Protein AF-0000000082406312 (afdb_homodimer)

Solvent-accessible surface area (backbone atoms only — not comparable to full-atom values): 19843 Å² total; per-residue (Å²): 127,86,74,32,34,32,40,41,36,28,35,33,67,49,33,46,54,68,57,21,48,48,43,40,52,49,52,39,29,75,64,69,40,49,27,36,47,43,56,52,62,56,72,44,44,34,27,68,71,66,52,68,68,55,46,36,48,50,48,22,54,50,38,50,52,44,43,72,74,66,36,39,32,37,40,34,35,40,72,57,85,44,54,68,56,44,52,49,46,55,58,37,44,69,45,77,42,71,45,37,33,36,36,35,57,52,64,68,55,22,41,53,44,41,62,71,69,46,66,86,87,48,86,58,51,68,59,50,45,52,51,18,47,55,39,58,68,51,49,82,71,48,68,83,62,72,44,78,44,73,40,68,96,52,57,40,61,63,50,22,49,56,50,49,53,53,47,40,71,76,40,52,77,75,69,62,56,82,74,75,69,72,76,117,126,86,74,30,35,33,42,41,36,27,35,32,65,48,33,44,54,69,57,20,49,49,43,40,54,50,52,40,28,75,64,66,39,48,26,35,46,46,58,50,62,55,72,44,45,35,26,69,71,65,52,69,69,55,47,36,50,50,47,22,54,51,38,51,52,43,42,73,74,64,37,40,32,38,38,34,34,40,72,57,86,44,54,68,56,44,52,50,45,54,58,36,44,69,44,78,41,73,44,36,32,34,37,36,55,51,65,67,56,22,42,52,45,42,62,71,68,48,68,85,86,48,87,57,52,68,58,50,45,50,51,19,46,54,37,59,68,51,47,82,71,48,70,81,64,73,43,77,44,72,41,68,96,53,55,40,62,62,52,22,50,55,50,49,51,52,48,40,70,76,40,53,78,75,68,62,55,83,76,74,70,72,77,116

pLDDT: mean 92.95, std 12.98, range [25.73, 98.94]

Foldseek 3Di:
DPFAEEEEEAAFQLLCLVPLLVLLVVVLVVLPFAEEEEELVVVQPDVVTPDLVVSLLVLLVVLVVVVVVPGRYYYYYDHDQAQVSVVSNVVSNVGPHYAYEYEAEDLVSSLVSLCVPDDPPPPCNVVSSVRRVVSNVCVVVHPPHPYYYYCVPHGSNVRSVVVVVSVCVRPVVSSPRPPPPVPD/DPFAEEEEEAAFQLLCLVPLLVLLVVVLVVLPFAEEEEELVVVQPDVVTPDLVVSLLVLLVVLVVVVVVPGRYYYYYDHDQAQVSVVSNVVSNVGPHYAYEYEAEDLVSSLVSLCVPDDPPPPCNVVSSVRRVVSNVCVVVHPPHPYYYYCVPHGSNVRSVVVVVSVCVRPVVSSPRPPPPVPD

Organism: Rhodococcus erythropolis (NCBI:txid1833)

Structure (mmCIF, N/CA/C/O backbone):
data_AF-0000000082406312-model_v1
#
loop_
_entity.id
_entity.type
_entity.pdbx_description
1 polymer 'Adenylylsulfate kinase'
#
loop_
_atom_site.group_PDB
_atom_site.id
_atom_site.type_symbol
_atom_site.label_atom_id
_atom_site.label_alt_id
_atom_site.label_comp_id
_atom_site.label_asym_id
_atom_site.label_entity_id
_atom_site.label_seq_id
_atom_site.pdbx_PDB_ins_code
_atom_site.Cartn_x
_atom_site.Cartn_y
_atom_site.Cartn_z
_atom_site.occupancy
_atom_site.B_iso_or_equiv
_atom_site.auth_seq_id
_atom_site.auth_comp_id
_atom_site.auth_asym_id
_atom_site.auth_atom_id
_atom_site.pdbx_PDB_model_num
ATOM 1 N N . MET A 1 1 ? -15.164 22.188 -9.469 1 45.16 1 MET A N 1
ATOM 2 C CA . MET A 1 1 ? -14.805 20.953 -8.75 1 45.16 1 MET A CA 1
ATOM 3 C C . MET A 1 1 ? -14.391 21.266 -7.316 1 45.16 1 MET A C 1
ATOM 5 O O . MET A 1 1 ? -13.773 22.297 -7.051 1 45.16 1 MET A O 1
ATOM 9 N N . GLU A 1 2 ? -15.102 20.719 -6.336 1 59.88 2 GLU A N 1
ATOM 10 C CA . GLU A 1 2 ? -14.797 21.062 -4.953 1 59.88 2 GLU A CA 1
ATOM 11 C C . GLU A 1 2 ? -13.305 20.906 -4.656 1 59.88 2 GLU A C 1
ATOM 13 O O . GLU A 1 2 ? -12.625 20.094 -5.285 1 59.88 2 GLU A O 1
ATOM 18 N N . ASP A 1 3 ? -12.688 21.812 -3.953 1 83.69 3 ASP A N 1
ATOM 19 C CA . ASP A 1 3 ? -11.266 21.984 -3.688 1 83.69 3 ASP A CA 1
ATOM 20 C C . ASP A 1 3 ? -10.719 20.812 -2.879 1 83.69 3 ASP A C 1
ATOM 22 O O . ASP A 1 3 ? -11.336 20.375 -1.901 1 83.69 3 ASP A O 1
ATOM 26 N N . VAL A 1 4 ? -9.758 20.031 -3.475 1 91.5 4 VAL A N 1
ATOM 27 C CA . VAL A 1 4 ? -9.133 18.906 -2.801 1 91.5 4 VAL A CA 1
ATOM 28 C C . VAL A 1 4 ? -8.016 19.391 -1.89 1 91.5 4 VAL A C 1
ATOM 30 O O . VAL A 1 4 ? -7.297 20.344 -2.232 1 91.5 4 VAL A O 1
ATOM 33 N N . PHE A 1 5 ? -8.031 18.906 -0.688 1 97 5 PHE A N 1
ATOM 34 C CA . PHE A 1 5 ? -6.965 19.172 0.269 1 97 5 PHE A CA 1
ATOM 35 C C . PHE A 1 5 ? -6.086 17.938 0.445 1 97 5 PHE A C 1
ATOM 37 O O . PHE A 1 5 ? -6.59 16.812 0.514 1 97 5 PHE A O 1
ATOM 44 N N . VAL A 1 6 ? -4.73 18.141 0.513 1 97.94 6 VAL A N 1
ATOM 45 C CA . VAL A 1 6 ? -3.809 17.016 0.638 1 97.94 6 VAL A CA 1
ATOM 46 C C . VAL A 1 6 ? -2.986 17.172 1.916 1 97.94 6 VAL A C 1
ATOM 48 O O . VAL A 1 6 ? -2.459 18.25 2.203 1 97.94 6 VAL A O 1
ATOM 51 N N . LEU A 1 7 ? -2.955 16.172 2.715 1 98.44 7 LEU A N 1
ATOM 52 C CA . LEU A 1 7 ? -1.949 16.047 3.764 1 98.44 7 LEU A CA 1
ATOM 53 C C . LEU A 1 7 ? -0.825 15.109 3.322 1 98.44 7 LEU A C 1
ATOM 55 O O . LEU A 1 7 ? -1.052 13.914 3.102 1 98.44 7 LEU A O 1
ATOM 59 N N . LEU A 1 8 ? 0.31 15.633 3.09 1 98.75 8 LEU A N 1
ATOM 60 C CA . LEU A 1 8 ? 1.511 14.859 2.791 1 98.75 8 LEU A CA 1
ATOM 61 C C . LEU A 1 8 ? 2.34 14.633 4.051 1 98.75 8 LEU A C 1
ATOM 63 O O . LEU A 1 8 ? 2.873 15.586 4.625 1 98.75 8 LEU A O 1
ATOM 67 N N . LEU A 1 9 ? 2.404 13.414 4.512 1 98.94 9 LEU A N 1
ATOM 68 C CA . LEU A 1 9 ? 3.174 13.031 5.688 1 98.94 9 LEU A CA 1
ATOM 69 C C . LEU A 1 9 ? 4.516 12.422 5.285 1 98.94 9 LEU A C 1
ATOM 71 O O . LEU A 1 9 ? 4.559 11.383 4.625 1 98.94 9 LEU A O 1
ATOM 75 N N . THR A 1 10 ? 5.609 13.086 5.637 1 98.88 10 THR A N 1
ATOM 76 C CA . THR A 1 10 ? 6.945 12.609 5.297 1 98.88 10 THR A CA 1
ATOM 77 C C . THR A 1 10 ? 7.75 12.312 6.559 1 98.88 10 THR A C 1
ATOM 79 O O . THR A 1 10 ? 7.266 12.516 7.672 1 98.88 10 THR A O 1
ATOM 82 N N . GLY A 1 11 ? 8.922 11.742 6.438 1 98.81 11 GLY A N 1
ATOM 83 C CA . GLY A 1 11 ? 9.844 11.289 7.473 1 98.81 11 GLY A CA 1
ATOM 84 C C . GLY A 1 11 ? 10.711 10.125 7.031 1 98.81 11 GLY A C 1
ATOM 85 O O . GLY A 1 11 ? 10.43 9.484 6.02 1 98.81 11 GLY A O 1
ATOM 86 N N . PRO A 1 12 ? 11.789 9.922 7.789 1 98.62 12 PRO A N 1
ATOM 87 C CA . PRO A 1 12 ? 12.641 8.797 7.406 1 98.62 12 PRO A CA 1
ATOM 88 C C . PRO A 1 12 ? 11.953 7.441 7.598 1 98.62 12 PRO A C 1
ATOM 90 O O . PRO A 1 12 ? 10.977 7.34 8.344 1 98.62 12 PRO A O 1
ATOM 93 N N . PRO A 1 13 ? 12.453 6.395 6.766 1 98.06 13 PRO A N 1
ATOM 94 C CA . PRO A 1 13 ? 11.961 5.043 7.066 1 98.06 13 PRO A CA 1
ATOM 95 C C . PRO A 1 13 ? 12.023 4.711 8.555 1 98.06 13 PRO A C 1
ATOM 97 O O . PRO A 1 13 ? 13.016 5.016 9.219 1 98.06 13 PRO A O 1
ATOM 100 N N . GLY A 1 14 ? 10.938 4.141 9.07 1 97.88 14 GLY A N 1
ATOM 101 C CA . GLY A 1 14 ? 10.883 3.787 10.477 1 97.88 14 GLY A CA 1
ATOM 102 C C . GLY A 1 14 ? 10.25 4.863 11.344 1 97.88 14 GLY A C 1
ATOM 103 O O . GLY A 1 14 ? 10.016 4.652 12.531 1 97.88 14 GLY A O 1
ATOM 104 N N . ALA A 1 15 ? 9.914 5.992 10.789 1 98.56 15 ALA A N 1
ATOM 105 C CA . ALA A 1 15 ? 9.43 7.125 11.57 1 98.56 15 ALA A CA 1
ATOM 106 C C . ALA A 1 15 ? 7.961 6.934 11.961 1 98.56 15 ALA A C 1
ATOM 108 O O . ALA A 1 15 ? 7.438 7.664 12.805 1 98.56 15 ALA A O 1
ATOM 109 N N . GLY A 1 16 ? 7.254 5.996 11.336 1 97.5 16 GLY A N 1
ATOM 110 C CA . GLY A 1 16 ? 5.879 5.727 11.727 1 97.5 16 GLY A CA 1
ATOM 111 C C . GLY A 1 16 ? 4.863 6.363 10.797 1 97.5 16 GLY A C 1
ATOM 112 O O . GLY A 1 16 ? 3.701 6.543 11.172 1 97.5 16 GLY A O 1
ATOM 113 N N . LYS A 1 17 ? 5.18 6.723 9.578 1 98.5 17 LYS A N 1
ATOM 114 C CA . LYS A 1 17 ? 4.289 7.402 8.641 1 98.5 17 LYS A CA 1
ATOM 115 C C . LYS A 1 17 ? 3.008 6.605 8.414 1 98.5 17 LYS A C 1
ATOM 117 O O . LYS A 1 17 ? 1.905 7.129 8.602 1 98.5 17 LYS A O 1
ATOM 122 N N . SER A 1 18 ? 3.215 5.32 8 1 96.62 18 SER A N 1
ATOM 123 C CA . SER A 1 18 ? 2.076 4.473 7.672 1 96.62 18 SER A CA 1
ATOM 124 C C . SER A 1 18 ? 1.158 4.285 8.875 1 96.62 18 SER A C 1
ATOM 126 O O . SER A 1 18 ? -0.063 4.391 8.758 1 96.62 18 SER A O 1
ATOM 128 N N . SER A 1 19 ? 1.726 4.035 10.055 1 95.75 19 SER A N 1
ATOM 129 C CA . SER A 1 19 ? 0.938 3.799 11.258 1 95.75 19 SER A CA 1
ATOM 130 C C . SER A 1 19 ? 0.162 5.047 11.664 1 95.75 19 SER A C 1
ATOM 132 O O . SER A 1 19 ? -1.031 4.973 11.961 1 95.75 19 SER A O 1
ATOM 134 N N . VAL A 1 20 ? 0.828 6.191 11.68 1 97.94 20 VAL A N 1
ATOM 135 C CA . VAL A 1 20 ? 0.206 7.441 12.109 1 97.94 20 VAL A CA 1
ATOM 136 C C . VAL A 1 20 ? -0.889 7.84 11.125 1 97.94 20 VAL A C 1
ATOM 138 O O . VAL A 1 20 ? -1.998 8.195 11.523 1 97.94 20 VAL A O 1
ATOM 141 N N . LEU A 1 21 ? -0.59 7.785 9.867 1 98.06 21 LEU A N 1
ATOM 142 C CA . LEU A 1 21 ? -1.56 8.234 8.875 1 98.06 21 LEU A CA 1
ATOM 143 C C . LEU A 1 21 ? -2.754 7.289 8.812 1 98.06 21 LEU A C 1
ATOM 145 O O . LEU A 1 21 ? -3.889 7.727 8.602 1 98.06 21 LEU A O 1
ATOM 149 N N . THR A 1 22 ? -2.52 5.973 8.977 1 96.75 22 THR A N 1
ATOM 150 C CA . THR A 1 22 ? -3.615 5.012 9.039 1 96.75 22 THR A CA 1
ATOM 151 C C . THR A 1 22 ? -4.555 5.34 10.195 1 96.75 22 THR A C 1
ATOM 153 O O . THR A 1 22 ? -5.777 5.32 10.031 1 96.75 22 THR A O 1
ATOM 156 N N . ALA A 1 23 ? -3.994 5.691 11.344 1 96.06 23 ALA A N 1
ATOM 157 C CA . ALA A 1 23 ? -4.805 6.059 12.5 1 96.06 23 ALA A CA 1
ATOM 158 C C . ALA A 1 23 ? -5.672 7.277 12.203 1 96.06 23 ALA A C 1
ATOM 160 O O . ALA A 1 23 ? -6.867 7.285 12.508 1 96.06 23 ALA A O 1
ATOM 161 N N . LEU A 1 24 ? -5.078 8.273 11.602 1 97 24 LEU A N 1
ATOM 162 C CA . LEU A 1 24 ? -5.812 9.492 11.266 1 97 24 LEU A CA 1
ATOM 163 C C . LEU A 1 24 ? -6.867 9.211 10.203 1 97 24 LEU A C 1
ATOM 165 O O . LEU A 1 24 ? -8.016 9.641 10.328 1 97 24 LEU A O 1
ATOM 169 N N . HIS A 1 25 ? -6.441 8.492 9.148 1 97.12 25 HIS A N 1
ATOM 170 C CA . HIS A 1 25 ? -7.297 8.094 8.039 1 97.12 25 HIS A CA 1
ATOM 171 C C . HIS A 1 25 ? -8.562 7.406 8.539 1 97.12 25 HIS A C 1
ATOM 173 O O . HIS A 1 25 ? -9.672 7.801 8.18 1 97.12 25 HIS A O 1
ATOM 179 N N . ASP A 1 26 ? -8.414 6.422 9.391 1 94.88 26 ASP A N 1
ATOM 180 C CA . ASP A 1 26 ? -9.531 5.617 9.891 1 94.88 26 ASP A CA 1
ATOM 181 C C . ASP A 1 26 ? -10.422 6.434 10.82 1 94.88 26 ASP A C 1
ATOM 183 O O . ASP A 1 26 ? -11.648 6.371 10.727 1 94.88 26 ASP A O 1
ATOM 187 N N . ARG A 1 27 ? -9.781 7.195 11.633 1 93.06 27 ARG A N 1
ATOM 188 C CA . ARG A 1 27 ? -10.523 8 12.602 1 93.06 27 ARG A CA 1
ATOM 189 C C . ARG A 1 27 ? -11.438 8.992 11.891 1 93.06 27 ARG A C 1
ATOM 191 O O . ARG A 1 27 ? -12.617 9.117 12.242 1 93.06 27 ARG A O 1
ATOM 198 N N . LEU A 1 28 ? -10.945 9.695 10.945 1 95.56 28 LEU A N 1
ATOM 199 C CA . LEU A 1 28 ? -11.734 10.68 10.219 1 95.56 28 LEU A CA 1
ATOM 200 C C . LEU A 1 28 ? -12.805 9.992 9.367 1 95.56 28 LEU A C 1
ATOM 202 O O . LEU A 1 28 ? -13.938 10.469 9.281 1 95.56 28 LEU A O 1
ATOM 206 N N . GLY A 1 29 ? -12.406 8.906 8.758 1 95 29 GLY A N 1
ATOM 207 C CA . GLY A 1 29 ? -13.383 8.148 7.996 1 95 29 GLY A CA 1
ATOM 208 C C . GLY A 1 29 ? -14.562 7.684 8.836 1 95 29 GLY A C 1
ATOM 209 O O . GLY A 1 29 ? -15.719 7.82 8.422 1 95 29 GLY A O 1
ATOM 210 N N . GLU A 1 30 ? -14.258 7.156 9.969 1 91.75 30 GLU A N 1
ATOM 211 C CA . GLU A 1 30 ? -15.289 6.668 10.883 1 91.75 30 GLU A CA 1
ATOM 212 C C . GLU A 1 30 ? -16.156 7.812 11.398 1 91.75 30 GLU A C 1
ATOM 214 O O . GLU A 1 30 ? -17.328 7.605 11.734 1 91.75 30 GLU A O 1
ATOM 219 N N . ALA A 1 31 ? -15.617 9 11.438 1 92.69 31 ALA A N 1
ATOM 220 C CA . ALA A 1 31 ? -16.359 10.195 11.852 1 92.69 31 ALA A CA 1
ATOM 221 C C . ALA A 1 31 ? -17.156 10.781 10.695 1 92.69 31 ALA A C 1
ATOM 223 O O . ALA A 1 31 ? -17.812 11.812 10.844 1 92.69 31 ALA A O 1
ATOM 224 N N . GLY A 1 32 ? -17.031 10.211 9.492 1 92.94 32 GLY A N 1
ATOM 225 C CA . GLY A 1 32 ? -17.859 10.625 8.367 1 92.94 32 GLY A CA 1
ATOM 226 C C . GLY A 1 32 ? -17.141 11.555 7.41 1 92.94 32 GLY A C 1
ATOM 227 O O . GLY A 1 32 ? -17.75 12.094 6.484 1 92.94 32 GLY A O 1
ATOM 228 N N . VAL A 1 33 ? -15.852 11.758 7.609 1 94.69 33 VAL A N 1
ATOM 229 C CA . VAL A 1 33 ? -15.07 12.594 6.707 1 94.69 33 VAL A CA 1
ATOM 230 C C . VAL A 1 33 ? -14.57 11.766 5.531 1 94.69 33 VAL A C 1
ATOM 232 O O . VAL A 1 33 ? -13.758 10.852 5.711 1 94.69 33 VAL A O 1
ATOM 235 N N . SER A 1 34 ? -15.016 12.109 4.352 1 95.69 34 SER A N 1
ATOM 236 C CA . SER A 1 34 ? -14.602 11.391 3.15 1 95.69 34 SER A CA 1
ATOM 237 C C . SER A 1 34 ? -13.125 11.625 2.855 1 95.69 34 SER A C 1
ATOM 239 O O . SER A 1 34 ? -12.664 12.766 2.801 1 95.69 34 SER A O 1
ATOM 241 N N . ASN A 1 35 ? -12.383 10.508 2.711 1 97.62 35 ASN A N 1
ATOM 242 C CA . ASN A 1 35 ? -10.953 10.625 2.445 1 97.62 35 ASN A CA 1
ATOM 243 C C . ASN A 1 35 ? -10.398 9.375 1.771 1 97.62 35 ASN A C 1
ATOM 245 O O . ASN A 1 35 ? -11.047 8.328 1.771 1 97.62 35 ASN A O 1
ATOM 249 N N . ALA A 1 36 ? -9.25 9.523 1.146 1 98.38 36 ALA A N 1
ATOM 250 C CA . ALA A 1 36 ? -8.492 8.438 0.529 1 98.38 36 ALA A CA 1
ATOM 251 C C . ALA A 1 36 ? -7.016 8.516 0.901 1 98.38 36 ALA A C 1
ATOM 253 O O . ALA A 1 36 ? -6.492 9.602 1.159 1 98.38 36 ALA A O 1
ATOM 254 N N . MET A 1 37 ? -6.406 7.367 0.938 1 98.44 37 MET A N 1
ATOM 255 C CA . MET A 1 37 ? -5.012 7.312 1.363 1 98.44 37 MET A CA 1
ATOM 256 C C . MET A 1 37 ? -4.137 6.695 0.277 1 98.44 37 MET A C 1
ATOM 258 O O . MET A 1 37 ? -4.516 5.695 -0.339 1 98.44 37 MET A O 1
ATOM 262 N N . ILE A 1 38 ? -3 7.301 -0.009 1 98.44 38 ILE A N 1
ATOM 263 C CA . ILE A 1 38 ? -1.993 6.812 -0.947 1 98.44 38 ILE A CA 1
ATOM 264 C C . ILE A 1 38 ? -0.649 6.672 -0.236 1 98.44 38 ILE A C 1
ATOM 266 O O . ILE A 1 38 ? -0.145 7.637 0.346 1 98.44 38 ILE A O 1
ATOM 270 N N . GLU A 1 39 ? -0.141 5.504 -0.204 1 97.5 39 GLU A N 1
ATOM 271 C CA . GLU A 1 39 ? 1.231 5.297 0.247 1 97.5 39 GLU A CA 1
ATOM 272 C C . GLU A 1 39 ? 2.209 5.336 -0.924 1 97.5 39 GLU A C 1
ATOM 274 O O . GLU A 1 39 ? 2.395 4.336 -1.619 1 97.5 39 GLU A O 1
ATOM 279 N N . VAL A 1 40 ? 2.885 6.406 -1.101 1 97.81 40 VAL A N 1
ATOM 280 C CA . VAL A 1 40 ? 3.674 6.668 -2.299 1 97.81 40 VAL A CA 1
ATOM 281 C C . VAL A 1 40 ? 4.84 5.684 -2.375 1 97.81 40 VAL A C 1
ATOM 283 O O . VAL A 1 40 ? 5.184 5.199 -3.457 1 97.81 40 VAL A O 1
ATOM 286 N N . ASP A 1 4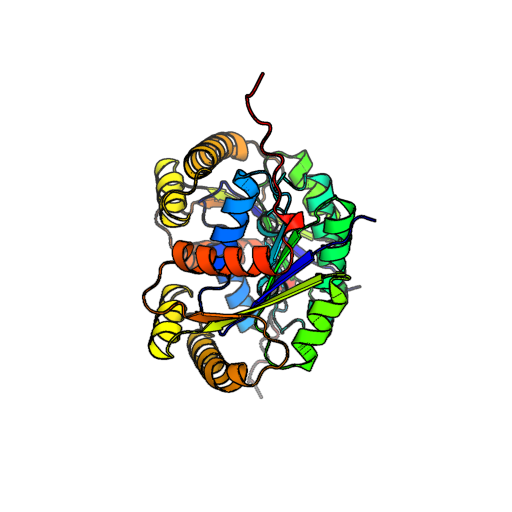1 ? 5.422 5.328 -1.231 1 95.06 41 ASP A N 1
ATOM 287 C CA . ASP A 1 41 ? 6.535 4.383 -1.22 1 95.06 41 ASP A CA 1
ATOM 288 C C . ASP A 1 41 ? 6.098 3.014 -1.734 1 95.06 41 ASP A C 1
ATOM 290 O O . ASP A 1 41 ? 6.906 2.271 -2.299 1 95.06 41 ASP A O 1
ATOM 294 N N . GLU A 1 42 ? 4.824 2.682 -1.582 1 95.19 42 GLU A N 1
ATOM 295 C CA . GLU A 1 42 ? 4.312 1.405 -2.07 1 95.19 42 GLU A CA 1
ATOM 296 C C . GLU A 1 42 ? 4.234 1.389 -3.594 1 95.19 42 GLU A C 1
ATOM 298 O O . GLU A 1 42 ? 4.359 0.332 -4.215 1 95.19 42 GLU A O 1
ATOM 303 N N . LEU A 1 43 ? 4.074 2.543 -4.195 1 97 43 LEU A N 1
ATOM 304 C CA . LEU A 1 43 ? 4.016 2.646 -5.648 1 97 43 LEU A CA 1
ATOM 305 C C . LEU A 1 43 ? 5.387 2.402 -6.27 1 97 43 LEU A C 1
ATOM 307 O O . LEU A 1 43 ? 5.492 2.18 -7.477 1 97 43 LEU A O 1
ATOM 311 N N . GLU A 1 44 ? 6.422 2.432 -5.43 1 95.94 44 GLU A N 1
ATOM 312 C CA . GLU A 1 44 ? 7.793 2.311 -5.91 1 95.94 44 GLU A CA 1
ATOM 313 C C . GLU A 1 44 ? 8.367 0.931 -5.598 1 95.94 44 GLU A C 1
ATOM 315 O O . GLU A 1 44 ? 9.586 0.738 -5.625 1 95.94 44 GLU A O 1
ATOM 320 N N . ARG A 1 45 ? 7.543 0.005 -5.281 1 96 45 ARG A N 1
ATOM 321 C CA . ARG A 1 45 ? 7.992 -1.36 -5.027 1 96 45 ARG A CA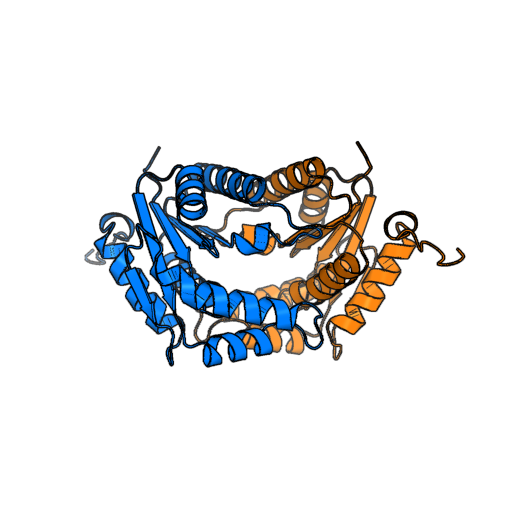 1
ATOM 322 C C . ARG A 1 45 ? 8.32 -2.082 -6.328 1 96 45 ARG A C 1
ATOM 324 O O . ARG A 1 45 ? 7.559 -2.939 -6.781 1 96 45 ARG A O 1
ATOM 331 N N . CYS A 1 46 ? 9.484 -1.761 -6.812 1 97.81 46 CY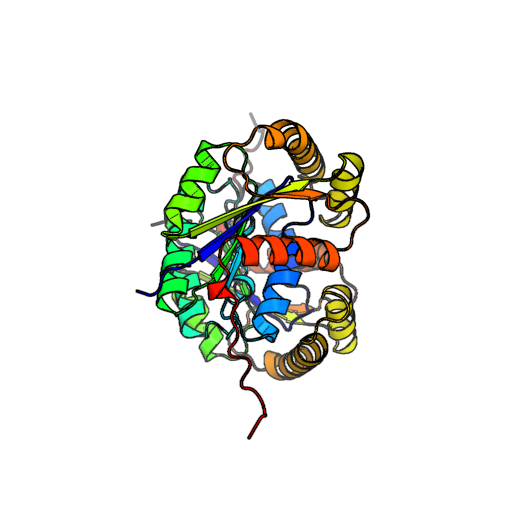S A N 1
ATOM 332 C CA . CYS A 1 46 ? 9.93 -2.232 -8.117 1 97.81 46 CYS A CA 1
ATOM 333 C C . CYS A 1 46 ? 11.406 -2.631 -8.078 1 97.81 46 CYS A C 1
ATOM 335 O O . CYS A 1 46 ? 12.188 -2.051 -7.324 1 97.81 46 CYS A O 1
ATOM 337 N N . TYR A 1 47 ? 11.68 -3.678 -8.867 1 96.06 47 TYR A N 1
ATOM 338 C CA . TYR A 1 47 ? 13.055 -4.012 -9.227 1 96.06 47 TYR A CA 1
ATOM 339 C C . TYR A 1 47 ? 13.258 -3.957 -10.734 1 96.06 47 TYR A C 1
ATOM 341 O O . TYR A 1 47 ? 12.562 -4.652 -11.484 1 96.06 47 TYR A O 1
ATOM 349 N N . PRO A 1 48 ? 14.188 -3.146 -11.203 1 96.12 48 PRO A N 1
ATOM 350 C CA . PRO A 1 48 ? 14.891 -2.076 -10.5 1 96.12 48 PRO A CA 1
ATOM 351 C C . PRO A 1 48 ? 13.969 -0.947 -10.055 1 96.12 48 PRO A C 1
ATOM 353 O O . PRO A 1 48 ? 12.766 -0.983 -10.336 1 96.12 48 PRO A O 1
ATOM 356 N N . PRO A 1 49 ? 14.438 0.078 -9.398 1 95.19 49 PRO A N 1
ATOM 357 C CA . PRO A 1 49 ? 13.578 1.155 -8.898 1 95.19 49 PRO A CA 1
ATOM 358 C C . PRO A 1 49 ? 12.82 1.869 -10.016 1 95.19 49 PRO A C 1
ATOM 360 O O . PRO A 1 49 ? 13.359 2.07 -11.109 1 95.19 49 PRO A O 1
ATOM 363 N N . LEU A 1 50 ? 11.641 2.25 -9.781 1 95.5 50 LEU A N 1
ATOM 364 C CA . LEU A 1 50 ? 10.727 2.883 -10.727 1 95.5 50 LEU A CA 1
ATOM 365 C C . LEU A 1 50 ? 11.258 4.242 -11.164 1 95.5 50 LEU A C 1
ATOM 367 O O . LEU A 1 50 ? 11.086 4.637 -12.328 1 95.5 50 LEU A O 1
ATOM 371 N N . GLY A 1 51 ? 11.977 4.977 -10.258 1 91.38 51 GLY A N 1
ATOM 372 C CA . GLY A 1 51 ? 12.375 6.352 -10.484 1 91.38 51 GLY A CA 1
ATOM 373 C C . GLY A 1 51 ? 11.359 7.363 -10 1 91.38 51 GLY A C 1
ATOM 374 O O . GLY A 1 51 ? 10.156 7.094 -10.016 1 91.38 51 GLY A O 1
ATOM 375 N N . THR A 1 52 ? 11.781 8.523 -9.734 1 92.31 52 THR A N 1
ATOM 376 C CA . THR A 1 52 ? 10.961 9.547 -9.078 1 92.31 52 THR A CA 1
ATOM 377 C C . THR A 1 52 ? 9.922 10.102 -10.039 1 92.31 52 THR A C 1
ATOM 379 O O . THR A 1 52 ? 8.781 10.352 -9.648 1 92.31 52 THR A O 1
ATOM 382 N N . GLU A 1 53 ? 10.281 10.25 -11.297 1 95.19 53 GLU A N 1
ATOM 383 C CA . GLU A 1 53 ? 9.367 10.836 -12.266 1 95.19 53 GLU A CA 1
ATOM 384 C C . GLU A 1 53 ? 8.109 9.992 -12.43 1 95.19 53 GLU A C 1
ATOM 386 O O . GLU A 1 53 ? 6.992 10.516 -12.391 1 95.19 53 GLU A O 1
ATOM 391 N N . ARG A 1 54 ? 8.328 8.727 -12.57 1 96.81 54 ARG A N 1
ATOM 392 C CA . ARG A 1 54 ? 7.188 7.844 -12.766 1 96.81 54 ARG A CA 1
ATOM 393 C C . ARG A 1 54 ? 6.363 7.719 -11.484 1 96.81 54 ARG A C 1
ATOM 395 O O . ARG A 1 54 ? 5.137 7.637 -11.539 1 96.81 54 ARG A O 1
ATOM 402 N N . ALA A 1 55 ? 7.023 7.68 -10.367 1 96.75 55 ALA A N 1
ATOM 403 C CA . ALA A 1 55 ? 6.309 7.66 -9.094 1 96.75 55 ALA A CA 1
ATOM 404 C C . ALA A 1 55 ? 5.402 8.875 -8.953 1 96.75 55 ALA A C 1
ATOM 406 O O . ALA A 1 55 ? 4.242 8.75 -8.555 1 96.75 55 ALA A O 1
ATOM 407 N N . ILE A 1 56 ? 5.906 10.023 -9.32 1 97.94 56 ILE A N 1
ATOM 408 C CA . ILE A 1 56 ? 5.156 11.266 -9.258 1 97.94 56 ILE A CA 1
ATOM 409 C C . ILE A 1 56 ? 3.971 11.203 -10.227 1 97.94 56 ILE A C 1
ATOM 411 O O . ILE A 1 56 ? 2.865 11.633 -9.883 1 97.94 56 ILE A O 1
ATOM 415 N N . ALA A 1 57 ? 4.191 10.641 -11.367 1 97.94 57 ALA A N 1
ATOM 416 C CA . ALA A 1 57 ? 3.109 10.469 -12.336 1 97.94 57 ALA A CA 1
ATOM 417 C C . ALA A 1 57 ? 2.016 9.562 -11.781 1 97.94 57 ALA A C 1
ATOM 419 O O . ALA A 1 57 ? 0.826 9.82 -11.977 1 97.94 57 ALA A O 1
ATOM 420 N N . HIS A 1 58 ? 2.42 8.508 -11.141 1 98.31 58 HIS A N 1
ATOM 421 C CA . HIS A 1 58 ? 1.45 7.609 -10.531 1 98.31 58 HIS A CA 1
ATOM 422 C C . HIS A 1 58 ? 0.61 8.328 -9.477 1 98.31 58 HIS A C 1
ATOM 424 O O . HIS A 1 58 ? -0.606 8.133 -9.414 1 98.31 58 HIS A O 1
ATOM 430 N N . VAL A 1 59 ? 1.257 9.141 -8.672 1 98.38 59 VAL A N 1
ATOM 431 C CA . VAL A 1 59 ? 0.552 9.93 -7.66 1 98.38 59 VAL A CA 1
ATOM 432 C C . VAL A 1 59 ? -0.468 10.844 -8.336 1 98.38 59 VAL A C 1
ATOM 434 O O . VAL A 1 59 ? -1.626 10.906 -7.918 1 98.38 59 VAL A O 1
ATOM 437 N N . GLY A 1 60 ? -0.056 11.508 -9.383 1 98.31 60 GLY A N 1
ATOM 438 C CA . GLY A 1 60 ? -0.966 12.375 -10.109 1 98.31 60 GLY A CA 1
ATOM 439 C C . GLY A 1 60 ? -2.176 11.648 -10.656 1 98.31 60 GLY A C 1
ATOM 440 O O . GLY A 1 60 ? -3.307 12.117 -10.523 1 98.31 60 GLY A O 1
ATOM 441 N N . MET A 1 61 ? -1.95 10.492 -11.227 1 97.94 61 MET A N 1
ATOM 442 C CA . MET A 1 61 ? -3.018 9.68 -11.797 1 97.94 61 MET A CA 1
ATOM 443 C C . MET A 1 61 ? -4.02 9.258 -10.727 1 97.94 61 MET A C 1
ATOM 445 O O . MET A 1 61 ? -5.23 9.398 -10.914 1 97.94 61 MET A O 1
ATOM 449 N N . LEU A 1 62 ? -3.535 8.805 -9.648 1 98.19 62 LEU A N 1
ATOM 450 C CA . LEU A 1 62 ? -4.398 8.297 -8.586 1 98.19 62 LEU A CA 1
ATOM 451 C C . LEU A 1 62 ? -5.16 9.438 -7.918 1 98.19 62 LEU A C 1
ATOM 453 O O . LEU A 1 62 ? -6.367 9.328 -7.684 1 98.19 62 LEU A O 1
ATOM 457 N N . CYS A 1 63 ? -4.477 10.547 -7.676 1 98 63 CYS A N 1
ATOM 458 C CA . CYS A 1 63 ? -5.133 11.688 -7.047 1 98 63 CYS A CA 1
ATOM 459 C C . CYS A 1 63 ? -6.266 12.211 -7.918 1 98 63 CYS A C 1
ATOM 461 O O . CYS A 1 63 ? -7.359 12.484 -7.422 1 98 63 CYS A O 1
ATOM 463 N N . ALA A 1 64 ? -6 12.32 -9.195 1 97.12 64 ALA A N 1
ATOM 464 C CA . ALA A 1 64 ? -7.039 12.781 -10.117 1 97.12 64 ALA A CA 1
ATOM 465 C C . ALA A 1 64 ? -8.25 11.852 -10.078 1 97.12 64 ALA A C 1
ATOM 467 O O . ALA A 1 64 ? -9.391 12.32 -10.047 1 97.12 64 ALA A O 1
ATOM 468 N N . SER A 1 65 ? -8.016 10.602 -10.07 1 97.44 65 SER A N 1
ATOM 469 C CA . SER A 1 65 ? -9.102 9.625 -10.062 1 97.44 65 SER A CA 1
ATOM 470 C C . SER A 1 65 ? -9.891 9.688 -8.766 1 97.44 65 SER A C 1
ATOM 472 O O . SER A 1 65 ? -11.125 9.656 -8.773 1 97.44 65 SER A O 1
ATOM 474 N N . TYR A 1 66 ? -9.203 9.742 -7.602 1 97.75 66 TYR A N 1
ATOM 475 C CA . TYR A 1 66 ? -9.875 9.852 -6.312 1 97.75 66 TYR A CA 1
ATOM 476 C C . TYR A 1 66 ? -10.711 11.125 -6.242 1 97.75 66 TYR A C 1
ATOM 478 O O . TYR A 1 66 ? -11.82 11.117 -5.711 1 97.75 66 TYR A O 1
ATOM 486 N N . GLN A 1 67 ? -10.18 12.172 -6.805 1 95.75 67 GLN A N 1
ATOM 487 C CA . GLN A 1 67 ? -10.914 13.43 -6.836 1 95.75 67 GLN A CA 1
ATOM 488 C C . GLN A 1 67 ? -12.18 13.305 -7.676 1 95.75 67 GLN A C 1
ATOM 490 O O . GLN A 1 67 ? -13.25 13.766 -7.273 1 95.75 67 GLN A O 1
ATOM 495 N N . GLU A 1 68 ? -12.047 12.656 -8.781 1 95.69 68 GLU A N 1
ATOM 496 C CA . GLU A 1 68 ? -13.203 12.414 -9.641 1 95.69 68 GLU A CA 1
ATOM 497 C C . GLU A 1 68 ? -14.258 11.578 -8.914 1 95.69 68 GLU A C 1
ATOM 499 O O . GLU A 1 68 ? -15.453 11.734 -9.156 1 95.69 68 GLU A O 1
ATOM 504 N N . ALA A 1 69 ? -13.82 10.711 -8.039 1 95.75 69 ALA A N 1
ATOM 505 C CA . ALA A 1 69 ? -14.719 9.844 -7.289 1 95.75 69 ALA A CA 1
ATOM 506 C C . ALA A 1 69 ? -15.352 10.586 -6.117 1 95.75 69 ALA A C 1
ATOM 508 O O . ALA A 1 69 ? -16.203 10.039 -5.406 1 95.75 69 ALA A O 1
ATOM 509 N N . GLY A 1 70 ? -14.875 11.797 -5.816 1 94.12 70 GLY A N 1
ATOM 510 C CA . GLY A 1 70 ? -15.547 12.641 -4.848 1 94.12 70 GLY A CA 1
ATOM 511 C C . GLY A 1 70 ? -14.781 12.781 -3.543 1 94.12 70 GLY A C 1
ATOM 512 O O . GLY A 1 70 ? -15.281 13.359 -2.578 1 94.12 70 GLY A O 1
ATOM 513 N N . TYR A 1 71 ? -13.562 12.273 -3.449 1 96 71 TYR A N 1
ATOM 514 C CA . TYR A 1 71 ? -12.758 12.422 -2.24 1 96 71 TYR A CA 1
ATOM 515 C C . TYR A 1 71 ? -12.117 13.805 -2.186 1 96 71 TYR A C 1
ATOM 517 O O . TYR A 1 71 ? -11.367 14.18 -3.086 1 96 71 TYR A O 1
ATOM 525 N N . GLU A 1 72 ? -12.391 14.469 -1.13 1 92.19 72 GLU A N 1
ATOM 526 C CA . GLU A 1 72 ? -11.922 15.852 -1.032 1 92.19 72 GLU A CA 1
ATOM 527 C C . GLU A 1 72 ? -10.719 15.961 -0.102 1 92.19 72 GLU A C 1
ATOM 529 O O . GLU A 1 72 ? -10.062 17 -0.043 1 92.19 72 GLU A O 1
ATOM 534 N N . LEU A 1 73 ? -10.438 14.977 0.629 1 97 73 LEU A N 1
ATOM 535 C CA . LEU A 1 73 ? -9.266 14.891 1.499 1 97 73 LEU A CA 1
ATOM 536 C C . LEU A 1 73 ? -8.422 13.672 1.146 1 97 73 LEU A C 1
ATOM 538 O O . LEU A 1 73 ? -8.891 12.539 1.231 1 97 73 LEU A O 1
ATOM 542 N N . LEU A 1 74 ? -7.207 13.977 0.695 1 98.38 74 LEU A N 1
ATOM 543 C CA . LEU A 1 74 ? -6.293 12.898 0.328 1 98.38 74 LEU A CA 1
ATOM 544 C C . LEU A 1 74 ? -5.094 12.859 1.27 1 98.38 74 LEU A C 1
ATOM 546 O O . LEU A 1 74 ? -4.465 13.891 1.524 1 98.38 74 LEU A O 1
ATOM 550 N N . PHE A 1 75 ? -4.852 11.695 1.825 1 98.75 75 PHE A N 1
ATOM 551 C CA . PHE A 1 75 ? -3.699 11.438 2.68 1 98.75 75 PHE A CA 1
ATOM 552 C C . PHE A 1 75 ? -2.594 10.742 1.897 1 98.75 75 PHE A C 1
ATOM 554 O O . PHE A 1 75 ? -2.818 9.688 1.3 1 98.75 75 PHE A O 1
ATOM 561 N N . LEU A 1 76 ? -1.399 11.289 1.895 1 98.75 76 LEU A N 1
ATOM 562 C CA . LEU A 1 76 ? -0.24 10.688 1.245 1 98.75 76 LEU A CA 1
ATOM 563 C C . LEU A 1 76 ? 0.892 10.469 2.244 1 98.75 76 LEU A C 1
ATOM 565 O O . LEU A 1 76 ? 1.164 11.336 3.076 1 98.75 76 LEU A O 1
ATOM 569 N N . THR A 1 77 ? 1.514 9.32 2.244 1 98.56 77 THR A N 1
ATOM 570 C CA . THR A 1 77 ? 2.832 9.148 2.848 1 98.56 77 THR A CA 1
ATOM 571 C C . THR A 1 77 ? 3.912 9.078 1.771 1 98.56 77 THR A C 1
ATOM 573 O O . THR A 1 77 ? 3.697 8.484 0.71 1 98.56 77 THR A O 1
ATOM 576 N N . ALA A 1 78 ? 5.02 9.711 2.016 1 98.31 78 ALA A N 1
ATOM 577 C CA . ALA A 1 78 ? 6.18 9.625 1.132 1 98.31 78 ALA A CA 1
ATOM 578 C C . ALA A 1 78 ? 7.469 9.922 1.889 1 98.31 78 ALA A C 1
ATOM 580 O O . ALA A 1 78 ? 7.453 10.609 2.91 1 98.31 78 ALA A O 1
ATOM 581 N N . THR A 1 79 ? 8.562 9.367 1.444 1 97.94 79 THR A N 1
ATOM 582 C CA . THR A 1 79 ? 9.891 9.758 1.898 1 97.94 79 THR A CA 1
ATOM 583 C C . THR A 1 79 ? 10.445 10.883 1.025 1 97.94 79 THR A C 1
ATOM 585 O O . THR A 1 79 ? 11.039 10.625 -0.023 1 97.94 79 THR A O 1
ATOM 588 N N . VAL A 1 80 ? 10.203 12.094 1.444 1 97.81 80 VAL A N 1
ATOM 589 C CA . VAL A 1 80 ? 10.656 13.266 0.704 1 97.81 80 VAL A CA 1
ATOM 590 C C . VAL A 1 80 ? 12.141 13.508 0.968 1 97.81 80 VAL A C 1
ATOM 592 O O . VAL A 1 80 ? 12.516 13.953 2.055 1 97.81 80 VAL A O 1
ATOM 595 N N . GLU A 1 81 ? 12.938 13.305 -0.017 1 95.12 81 GLU A N 1
ATOM 596 C CA . GLU A 1 81 ? 14.383 13.312 0.178 1 95.12 81 GLU A CA 1
ATOM 597 C C . GLU A 1 81 ? 14.961 14.711 -0.017 1 95.12 81 GLU A C 1
ATOM 599 O O . GLU A 1 81 ? 16.047 15.016 0.487 1 95.12 81 GLU A O 1
ATOM 604 N N . ASP A 1 82 ? 14.266 15.531 -0.819 1 97 82 ASP A N 1
ATOM 605 C CA . ASP A 1 82 ? 14.695 16.906 -1.043 1 97 82 ASP A CA 1
ATOM 606 C C . ASP A 1 82 ? 13.523 17.797 -1.454 1 97 82 ASP A C 1
ATOM 608 O O . ASP A 1 82 ? 12.414 17.312 -1.659 1 97 82 ASP A O 1
ATOM 612 N N . ASP A 1 83 ? 13.766 19.078 -1.561 1 98 83 ASP A N 1
ATOM 613 C CA . ASP A 1 83 ? 12.719 20.062 -1.826 1 98 83 ASP A CA 1
ATOM 614 C C . ASP A 1 83 ? 12.109 19.859 -3.209 1 98 83 ASP A C 1
ATOM 616 O O . ASP A 1 83 ? 10.898 19.984 -3.385 1 98 83 ASP A O 1
ATOM 620 N N . ASP A 1 84 ? 12.922 19.531 -4.188 1 97.38 84 ASP A N 1
ATOM 621 C CA . ASP A 1 84 ? 12.422 19.359 -5.551 1 97.38 84 ASP A CA 1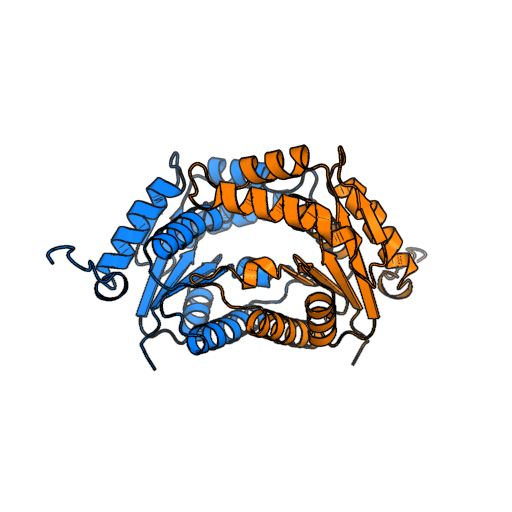
ATOM 622 C C . ASP A 1 84 ? 11.422 18.203 -5.621 1 97.38 84 ASP A C 1
ATOM 624 O O . ASP A 1 84 ? 10.359 18.344 -6.238 1 97.38 84 ASP A O 1
ATOM 628 N N . TYR A 1 85 ? 11.734 17.172 -4.965 1 96.94 85 TYR A N 1
ATOM 629 C CA . TYR A 1 85 ? 10.836 16.016 -4.949 1 96.94 85 TYR A CA 1
ATOM 630 C C . TYR A 1 85 ? 9.539 16.344 -4.23 1 96.94 85 TYR A C 1
ATOM 632 O O . TYR A 1 85 ? 8.445 16.062 -4.738 1 96.94 85 TYR A O 1
ATOM 640 N N . GLY A 1 86 ? 9.617 16.984 -3.057 1 97.69 86 GLY A N 1
ATOM 641 C CA . GLY A 1 86 ? 8.43 17.375 -2.314 1 97.69 86 GLY A CA 1
ATOM 642 C C . GLY A 1 86 ? 7.512 18.297 -3.098 1 97.69 86 GLY A C 1
ATOM 643 O O . GLY A 1 86 ? 6.297 18.078 -3.141 1 97.69 86 GLY A O 1
ATOM 644 N N . HIS A 1 87 ? 8.109 19.266 -3.734 1 97.31 87 HIS A N 1
ATOM 645 C CA . HIS A 1 87 ? 7.344 20.219 -4.535 1 97.31 87 HIS A CA 1
ATOM 646 C C . HIS A 1 87 ? 6.668 19.516 -5.711 1 97.31 87 HIS A C 1
ATOM 648 O O . HIS A 1 87 ? 5.496 19.766 -6 1 97.31 87 HIS A O 1
ATOM 654 N N . ALA A 1 88 ? 7.402 18.672 -6.363 1 97.88 88 ALA A N 1
ATOM 655 C CA . ALA A 1 88 ? 6.863 17.953 -7.516 1 97.88 88 ALA A CA 1
ATOM 656 C C . ALA A 1 88 ? 5.711 17.047 -7.105 1 97.88 88 ALA A C 1
ATOM 658 O O . ALA A 1 88 ? 4.703 16.953 -7.809 1 97.88 88 ALA A O 1
ATOM 659 N N . LEU A 1 89 ? 5.836 16.391 -5.996 1 97.69 89 LEU A N 1
ATOM 660 C CA . LEU A 1 89 ? 4.801 15.5 -5.492 1 97.69 89 LEU A CA 1
ATOM 661 C C . LEU A 1 89 ? 3.516 16.266 -5.195 1 97.69 89 LEU A C 1
ATOM 663 O O . LEU A 1 89 ? 2.438 15.883 -5.652 1 97.69 89 LEU A O 1
ATOM 667 N N . LEU A 1 90 ? 3.65 17.359 -4.488 1 97.81 90 LEU A N 1
ATOM 668 C CA . LEU A 1 90 ? 2.49 18.188 -4.141 1 97.81 90 LEU A CA 1
ATOM 669 C C . LEU A 1 90 ? 1.832 18.75 -5.395 1 97.81 90 LEU A C 1
ATOM 671 O O . LEU A 1 90 ? 0.604 18.75 -5.504 1 97.81 90 LEU A O 1
ATOM 675 N N . ALA A 1 91 ? 2.654 19.172 -6.316 1 97.69 91 ALA A N 1
ATOM 676 C CA . ALA A 1 91 ? 2.129 19.703 -7.566 1 97.69 91 ALA A CA 1
ATOM 677 C C . ALA A 1 91 ? 1.339 18.641 -8.328 1 97.69 91 ALA A C 1
ATOM 679 O O . ALA A 1 91 ? 0.285 18.938 -8.898 1 97.69 91 ALA A O 1
ATOM 680 N N . ALA A 1 92 ? 1.766 17.438 -8.32 1 98.06 92 ALA A N 1
ATOM 681 C CA . ALA A 1 92 ? 1.146 16.359 -9.07 1 98.06 92 ALA A CA 1
ATOM 682 C C . ALA A 1 92 ? -0.244 16.031 -8.523 1 98.06 92 ALA A C 1
ATOM 684 O O . ALA A 1 92 ? -1.094 15.508 -9.25 1 98.06 92 ALA A O 1
ATOM 685 N N . THR A 1 93 ? -0.476 16.328 -7.285 1 97.69 93 THR A N 1
ATOM 686 C CA . THR A 1 93 ? -1.764 16 -6.684 1 97.69 93 THR A CA 1
ATOM 687 C C . THR A 1 93 ? -2.867 16.875 -7.258 1 97.69 93 THR A C 1
ATOM 689 O O . THR A 1 93 ? -4.047 16.531 -7.184 1 97.69 93 THR A O 1
ATOM 692 N N . GLY A 1 94 ? -2.527 18.062 -7.742 1 95.25 94 GLY A N 1
ATOM 693 C CA . GLY A 1 94 ? -3.508 19.031 -8.234 1 95.25 94 GLY A CA 1
ATOM 694 C C . GLY A 1 94 ? -4.305 19.688 -7.129 1 95.25 94 GLY A C 1
ATOM 695 O O . GLY A 1 94 ? -5.328 20.328 -7.391 1 95.25 94 GLY A O 1
ATOM 696 N N . ALA A 1 95 ? -3.836 19.562 -5.887 1 93.81 95 ALA A N 1
ATOM 697 C CA . ALA A 1 95 ? -4.586 20.078 -4.746 1 93.81 95 ALA A CA 1
ATOM 698 C C . ALA A 1 95 ? -4.469 21.594 -4.652 1 93.81 95 ALA A C 1
ATOM 700 O O . ALA A 1 95 ? -3.42 22.156 -4.969 1 93.81 95 ALA A O 1
ATOM 701 N N . GLU A 1 96 ? -5.496 22.156 -4.16 1 91.56 96 GLU A N 1
ATOM 702 C CA . GLU A 1 96 ? -5.496 23.594 -3.941 1 91.56 96 GLU A CA 1
ATOM 703 C C . GLU A 1 96 ? -4.891 23.953 -2.586 1 91.56 96 GLU A C 1
ATOM 705 O O . GLU A 1 96 ? -4.355 25.047 -2.406 1 91.56 96 GLU A O 1
ATOM 710 N N . GLY A 1 97 ? -5.062 23.141 -1.644 1 94.94 97 GLY A N 1
ATOM 711 C CA . GLY A 1 97 ? -4.488 23.281 -0.314 1 94.94 97 GLY A CA 1
ATOM 712 C C . GLY A 1 97 ? -3.783 22.031 0.167 1 94.94 97 GLY A C 1
ATOM 713 O O . GLY A 1 97 ? -4.117 20.922 -0.255 1 94.94 97 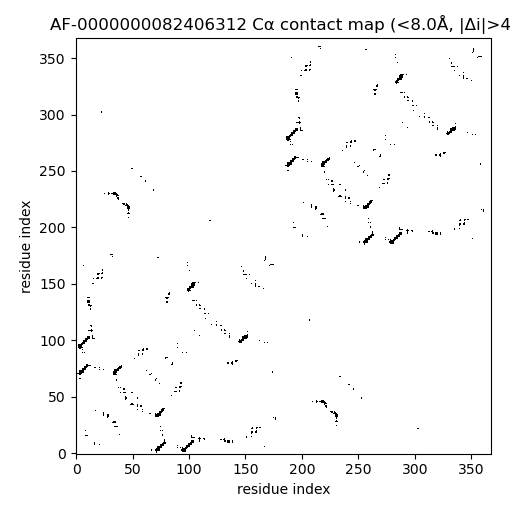GLY A O 1
ATOM 714 N N . HIS A 1 98 ? -2.758 22.266 0.98 1 97.31 98 HIS A N 1
ATOM 715 C CA . HIS A 1 98 ? -2.045 21.109 1.507 1 97.31 98 HIS A CA 1
ATOM 716 C C . HIS A 1 98 ? -1.454 21.406 2.883 1 97.31 98 HIS A C 1
ATOM 718 O O . HIS A 1 98 ? -1.368 22.562 3.289 1 97.31 98 HIS A O 1
ATOM 724 N N . LEU A 1 99 ? -1.178 20.406 3.59 1 98.12 99 LEU A N 1
ATOM 725 C CA . LEU A 1 99 ? -0.353 20.375 4.793 1 98.12 99 LEU A CA 1
ATOM 726 C C . LEU A 1 99 ? 0.813 19.406 4.629 1 98.12 99 LEU A C 1
ATOM 728 O O . LEU A 1 99 ? 0.609 18.234 4.336 1 98.12 99 LEU A O 1
ATOM 732 N N . LEU A 1 100 ? 2.008 19.906 4.668 1 98.62 100 LEU A N 1
ATOM 733 C CA . LEU A 1 100 ? 3.197 19.062 4.695 1 98.62 100 LEU A CA 1
ATOM 734 C C . LEU A 1 100 ? 3.686 18.859 6.125 1 98.62 100 LEU A C 1
ATOM 736 O O . LEU A 1 100 ? 4.145 19.797 6.773 1 98.62 100 LEU A O 1
ATOM 740 N N . ALA A 1 101 ? 3.58 17.656 6.617 1 98.88 101 ALA A N 1
ATOM 741 C CA . ALA A 1 101 ? 4.016 17.297 7.965 1 98.88 101 ALA A CA 1
ATOM 742 C C . ALA A 1 101 ? 5.195 16.328 7.918 1 98.88 101 ALA A C 1
ATOM 744 O O . ALA A 1 101 ? 5.242 15.438 7.062 1 98.88 101 ALA A O 1
ATOM 745 N N . ARG A 1 102 ? 6.137 16.469 8.82 1 98.94 102 ARG A N 1
ATOM 746 C CA . ARG A 1 102 ? 7.301 15.594 8.898 1 98.94 102 ARG A CA 1
ATOM 747 C C . ARG A 1 102 ? 7.383 14.922 10.266 1 98.94 102 ARG A C 1
ATOM 749 O O . ARG A 1 102 ? 7.289 15.586 11.297 1 98.94 102 ARG A O 1
ATOM 756 N N . LEU A 1 103 ? 7.57 13.648 10.258 1 98.94 103 LEU A N 1
ATOM 757 C CA . LEU A 1 103 ? 7.812 12.891 11.477 1 98.94 103 LEU A CA 1
ATOM 758 C C . LEU A 1 103 ? 9.305 12.727 11.727 1 98.94 103 LEU A C 1
ATOM 760 O O . LEU A 1 103 ? 10.094 12.664 10.781 1 98.94 103 LEU A O 1
ATOM 764 N N . GLU A 1 104 ? 9.641 12.617 12.953 1 98.62 104 GLU A N 1
ATOM 765 C CA . GLU A 1 104 ? 11.031 12.359 13.336 1 98.62 104 GLU A CA 1
ATOM 766 C C . GLU A 1 104 ? 11.109 11.391 14.508 1 98.62 104 GLU A C 1
ATOM 768 O O . GLU A 1 104 ? 10.18 11.297 15.305 1 98.62 104 GLU A O 1
ATOM 773 N N . ALA A 1 105 ? 12.172 10.68 14.578 1 98.25 105 ALA A N 1
ATOM 774 C CA . ALA A 1 105 ? 12.539 9.797 15.688 1 98.25 105 ALA A CA 1
ATOM 775 C C . ALA A 1 105 ? 14.055 9.641 15.781 1 98.25 105 ALA A C 1
ATOM 777 O O . ALA A 1 105 ? 14.773 9.93 14.82 1 98.25 105 ALA A O 1
ATOM 778 N N . ASP A 1 106 ? 14.516 9.156 16.891 1 97.31 106 ASP A N 1
ATOM 779 C CA . ASP A 1 106 ? 15.945 8.938 17.078 1 97.31 106 ASP A CA 1
ATOM 780 C C . ASP A 1 106 ? 16.453 7.812 16.188 1 97.31 106 ASP A C 1
ATOM 782 O O . ASP A 1 106 ? 15.727 6.859 15.906 1 97.31 106 ASP A O 1
ATOM 786 N N . PRO A 1 107 ? 17.75 7.918 15.82 1 96.81 107 PRO A N 1
ATOM 787 C CA . PRO A 1 107 ? 18.328 6.91 14.93 1 96.81 107 PRO A CA 1
ATOM 788 C C . PRO A 1 107 ? 18.188 5.488 15.461 1 96.81 107 PRO A C 1
ATOM 790 O O . PRO A 1 107 ? 17.891 4.562 14.695 1 96.81 107 PRO A O 1
ATOM 793 N N . ASP A 1 108 ? 18.344 5.328 16.719 1 97.5 108 ASP A N 1
ATOM 794 C CA . ASP A 1 108 ? 18.219 3.994 17.297 1 97.5 108 ASP A CA 1
ATOM 795 C C . ASP A 1 108 ? 16.781 3.479 17.203 1 97.5 108 ASP A C 1
ATOM 797 O O . ASP A 1 108 ? 16.562 2.297 16.938 1 97.5 108 ASP A O 1
ATOM 801 N N . THR A 1 109 ? 15.891 4.367 17.469 1 98 109 THR A N 1
ATOM 802 C CA . THR A 1 109 ? 14.477 4.023 17.328 1 98 109 THR A CA 1
ATOM 803 C C . THR A 1 109 ? 14.148 3.648 15.883 1 98 109 THR A C 1
ATOM 805 O O . THR A 1 109 ? 13.492 2.635 15.641 1 98 109 THR A O 1
ATOM 808 N N . LEU A 1 110 ? 14.617 4.453 14.914 1 98.38 110 LEU A N 1
ATOM 809 C CA . LEU A 1 110 ? 14.406 4.176 13.5 1 98.38 110 LEU A CA 1
ATOM 810 C C . LEU A 1 110 ? 14.93 2.791 13.133 1 98.38 110 LEU A C 1
ATOM 812 O O . LEU A 1 110 ? 14.219 1.998 12.516 1 98.38 110 LEU A O 1
ATOM 816 N N . ARG A 1 111 ? 16.125 2.482 13.594 1 97.94 111 ARG A N 1
ATOM 817 C CA . ARG A 1 111 ? 16.75 1.197 13.312 1 97.94 111 ARG A CA 1
ATOM 818 C C . ARG A 1 111 ? 15.922 0.047 13.875 1 97.94 111 ARG A C 1
ATOM 820 O O . ARG A 1 111 ? 15.641 -0.926 13.172 1 97.94 111 ARG A O 1
ATOM 827 N N . THR A 1 112 ? 15.555 0.188 15.109 1 97.69 112 THR A N 1
ATOM 828 C CA . THR A 1 112 ? 14.805 -0.863 15.789 1 97.69 112 THR A CA 1
ATOM 829 C C . THR A 1 112 ? 13.492 -1.148 15.062 1 97.69 112 THR A C 1
ATOM 831 O O . THR A 1 112 ? 13.164 -2.307 14.789 1 97.69 112 THR A O 1
ATOM 834 N N . ARG A 1 113 ? 12.812 -0.146 14.68 1 96.94 113 ARG A N 1
ATOM 835 C CA . ARG A 1 113 ? 11.523 -0.297 14.008 1 96.94 113 ARG A CA 1
ATOM 836 C C . ARG A 1 113 ? 11.695 -0.918 12.625 1 96.94 113 ARG A C 1
ATOM 838 O O . ARG A 1 113 ? 10.875 -1.734 12.195 1 96.94 113 ARG A O 1
ATOM 845 N N . ILE A 1 114 ? 12.742 -0.54 11.906 1 97.12 114 ILE A N 1
ATOM 846 C CA . ILE A 1 114 ? 13.016 -1.1 10.586 1 97.12 114 ILE A CA 1
ATOM 847 C C . ILE A 1 114 ? 13.32 -2.59 10.711 1 97.12 114 ILE A C 1
ATOM 849 O O . ILE A 1 114 ? 12.758 -3.41 9.977 1 97.12 114 ILE A O 1
ATOM 853 N N . VAL A 1 115 ? 14.102 -2.951 11.68 1 95.88 115 VAL A N 1
ATOM 854 C CA . VAL A 1 115 ? 14.523 -4.336 11.875 1 95.88 115 VAL A CA 1
ATOM 855 C C . VAL A 1 115 ? 13.32 -5.191 12.266 1 95.88 115 VAL A C 1
ATOM 857 O O . VAL A 1 115 ? 13.195 -6.336 11.82 1 95.88 115 VAL A O 1
ATOM 860 N N . GLU A 1 116 ? 12.453 -4.652 13.023 1 93.12 116 GLU A N 1
ATOM 861 C CA . GLU A 1 116 ? 11.273 -5.387 13.477 1 93.12 116 GLU A CA 1
ATOM 862 C C . GLU A 1 116 ? 10.273 -5.574 12.344 1 93.12 116 GLU A C 1
ATOM 864 O O . GLU A 1 116 ? 9.555 -6.574 12.297 1 93.12 116 GLU A O 1
ATOM 869 N N . ARG A 1 117 ? 10.219 -4.652 11.484 1 90.56 117 ARG A N 1
ATOM 870 C CA . ARG A 1 117 ? 9.203 -4.625 10.438 1 90.56 117 ARG A CA 1
ATOM 871 C C . ARG A 1 117 ? 9.617 -5.48 9.242 1 90.56 117 ARG A C 1
ATOM 873 O O . ARG A 1 117 ? 8.789 -6.184 8.656 1 90.56 117 ARG A O 1
ATOM 880 N N . GLU A 1 118 ? 10.852 -5.383 8.805 1 90.25 118 GLU A N 1
ATOM 881 C CA . GLU A 1 118 ? 11.312 -6.016 7.57 1 90.25 118 GLU A CA 1
ATOM 882 C C . GLU A 1 118 ? 11.547 -7.512 7.773 1 90.25 118 GLU A C 1
ATOM 884 O O . GLU A 1 118 ? 11.805 -7.961 8.891 1 90.25 118 GLU A O 1
ATOM 889 N N . PRO A 1 119 ? 11.305 -8.273 6.715 1 85.94 119 PRO A N 1
ATOM 890 C CA . PRO A 1 119 ? 11.539 -9.719 6.832 1 85.94 119 PRO A CA 1
ATOM 891 C C . PRO A 1 119 ? 12.945 -10.047 7.34 1 85.94 119 PRO A C 1
ATOM 893 O O . PRO A 1 119 ? 13.914 -9.375 6.973 1 85.94 119 PRO A O 1
ATOM 896 N N . ALA A 1 120 ? 12.953 -11.086 8.102 1 82.56 120 ALA A N 1
ATOM 897 C CA . ALA A 1 120 ? 14.242 -11.539 8.609 1 82.56 120 ALA A CA 1
ATOM 898 C C . ALA A 1 120 ? 15.156 -11.977 7.469 1 82.56 120 ALA A C 1
ATOM 900 O O . ALA A 1 120 ? 14.734 -12.695 6.562 1 82.56 120 ALA A O 1
ATOM 901 N N . GLY A 1 121 ? 16.344 -11.531 7.492 1 84 121 GLY A N 1
ATOM 902 C CA . GLY A 1 121 ? 17.328 -11.984 6.52 1 84 121 GLY A CA 1
ATOM 903 C C . GLY A 1 121 ? 17.25 -11.242 5.199 1 84 121 GLY A C 1
ATOM 904 O O . GLY A 1 121 ? 17.969 -11.555 4.254 1 84 121 GLY A O 1
ATOM 905 N N . TRP A 1 122 ? 16.297 -10.289 5.105 1 88.94 122 TRP A N 1
ATOM 906 C CA . TRP A 1 122 ? 16.203 -9.5 3.881 1 88.94 122 TRP A CA 1
ATOM 907 C C . TRP A 1 122 ? 17.516 -8.812 3.574 1 88.94 122 TRP A C 1
ATOM 909 O O . TRP A 1 122 ? 18.078 -8.102 4.422 1 88.94 122 TRP A O 1
ATOM 919 N N . ALA A 1 123 ? 18 -8.953 2.324 1 89.81 123 ALA A N 1
ATOM 920 C CA . ALA A 1 123 ? 19.328 -8.477 1.919 1 89.81 123 ALA A CA 1
ATOM 921 C C . ALA A 1 123 ? 19.375 -6.953 1.927 1 89.81 123 ALA A C 1
ATOM 923 O O . ALA A 1 123 ? 20.469 -6.367 1.999 1 89.81 123 ALA A O 1
ATOM 924 N N . GLY A 1 124 ? 18.25 -6.285 1.88 1 91.5 124 GLY A N 1
ATOM 925 C CA . GLY A 1 124 ? 18.219 -4.836 1.789 1 91.5 124 GLY A CA 1
ATOM 926 C C . GLY A 1 124 ? 18.156 -4.152 3.143 1 91.5 124 GLY A C 1
ATOM 927 O O . GLY A 1 124 ? 18.094 -2.924 3.225 1 91.5 124 GLY A O 1
ATOM 928 N N . LEU A 1 125 ? 18.156 -4.879 4.227 1 94.25 125 LEU A N 1
ATOM 929 C CA . LEU A 1 125 ? 17.891 -4.359 5.566 1 94.25 125 LEU A CA 1
ATOM 930 C C . LEU A 1 125 ? 18.938 -3.32 5.957 1 94.25 125 LEU A C 1
ATOM 932 O O . LEU A 1 125 ? 18.594 -2.195 6.328 1 94.25 125 LEU A O 1
ATOM 936 N N . ASP A 1 126 ? 20.25 -3.598 5.875 1 95.56 126 ASP A N 1
ATOM 937 C CA . ASP A 1 126 ? 21.312 -2.686 6.277 1 95.56 126 ASP A CA 1
ATOM 938 C C . ASP A 1 126 ? 21.281 -1.405 5.445 1 95.56 126 ASP A C 1
ATOM 940 O O . ASP A 1 126 ? 21.469 -0.309 5.977 1 95.56 126 ASP A O 1
ATOM 944 N N . GLY A 1 127 ? 21.031 -1.593 4.203 1 96.06 127 GLY A N 1
ATOM 945 C CA . GLY A 1 127 ? 20.922 -0.436 3.328 1 96.06 127 GLY A CA 1
ATOM 946 C C . GLY A 1 127 ? 19.781 0.489 3.703 1 96.06 127 GLY A C 1
ATOM 947 O O . GLY A 1 127 ? 19.938 1.712 3.682 1 96.06 127 GLY A O 1
ATOM 948 N N . LEU A 1 128 ? 18.672 -0.123 4.016 1 96.06 128 LEU A N 1
ATOM 949 C CA . LEU A 1 128 ? 17.516 0.672 4.41 1 96.06 128 LEU A CA 1
ATOM 950 C C . LEU A 1 128 ? 17.781 1.421 5.711 1 96.06 128 LEU A C 1
ATOM 952 O O . LEU A 1 128 ? 17.406 2.59 5.848 1 96.06 128 LEU A O 1
ATOM 956 N N . VAL A 1 129 ? 18.406 0.809 6.645 1 97.81 129 VAL A N 1
ATOM 957 C CA . VAL A 1 129 ? 18.734 1.432 7.918 1 97.81 129 VAL A CA 1
ATOM 958 C C . VAL A 1 129 ? 19.688 2.605 7.684 1 97.81 129 VAL A C 1
ATOM 960 O O . VAL A 1 129 ? 19.484 3.691 8.234 1 97.81 129 VAL A O 1
ATOM 963 N N . GLU A 1 130 ? 20.688 2.383 6.863 1 97.88 130 GLU A N 1
ATOM 964 C CA . GLU A 1 130 ? 21.625 3.445 6.543 1 97.88 130 GLU A CA 1
ATOM 965 C C . GLU A 1 130 ? 20.938 4.617 5.855 1 97.88 130 GLU A C 1
ATOM 967 O O . GLU A 1 130 ? 21.156 5.773 6.211 1 97.88 130 GLU A O 1
ATOM 972 N N . ALA A 1 131 ? 20.094 4.324 4.91 1 97.12 131 ALA A N 1
ATOM 973 C CA . ALA A 1 131 ? 19.344 5.367 4.219 1 97.12 131 ALA A CA 1
ATOM 974 C C . ALA A 1 131 ? 18.469 6.152 5.195 1 97.12 131 ALA A C 1
ATOM 976 O O . ALA A 1 131 ? 18.375 7.379 5.105 1 97.12 131 ALA A O 1
ATOM 977 N N . SER A 1 132 ? 17.859 5.449 6.105 1 98.31 132 SER A N 1
ATOM 978 C CA . SER A 1 132 ? 17.016 6.066 7.117 1 98.31 132 SER A CA 1
ATOM 979 C C . SER A 1 132 ? 17.797 7.059 7.969 1 98.31 132 SER A C 1
ATOM 981 O O . SER A 1 132 ? 17.344 8.188 8.188 1 98.31 132 SER A O 1
ATOM 983 N N . GLN A 1 133 ? 18.953 6.676 8.32 1 97.94 133 GLN A N 1
ATOM 984 C CA . GLN A 1 133 ? 19.766 7.531 9.172 1 97.94 133 GLN A CA 1
ATOM 985 C C . GLN A 1 133 ? 20.25 8.758 8.406 1 97.94 133 GLN A C 1
ATOM 987 O O . GLN A 1 133 ? 20.266 9.867 8.953 1 97.94 133 GLN A O 1
ATOM 992 N N . LEU A 1 134 ? 20.641 8.523 7.211 1 97.94 134 LEU A N 1
ATOM 993 C CA . LEU A 1 134 ? 21.078 9.641 6.375 1 97.94 134 LEU A CA 1
ATOM 994 C C . LEU A 1 134 ? 19.938 10.641 6.184 1 97.94 134 LEU A C 1
ATOM 996 O O . LEU A 1 134 ? 20.141 11.852 6.34 1 97.94 134 LEU A O 1
ATOM 1000 N N . LEU A 1 135 ? 18.797 10.133 5.945 1 97.81 135 LEU A N 1
ATOM 1001 C CA . LEU A 1 135 ? 17.641 10.992 5.723 1 97.81 135 LEU A CA 1
ATOM 1002 C C . LEU A 1 135 ? 17.234 11.711 7.004 1 97.81 135 LEU A C 1
ATOM 1004 O O . LEU A 1 135 ? 16.859 12.875 6.973 1 97.81 135 LEU A O 1
ATOM 1008 N N . ALA A 1 136 ? 17.281 10.984 8.102 1 98.12 136 ALA A N 1
ATOM 1009 C CA . ALA A 1 136 ? 16.969 11.609 9.391 1 98.12 136 ALA A CA 1
ATOM 1010 C C . ALA A 1 136 ? 17.859 12.836 9.625 1 98.12 136 ALA A C 1
ATOM 1012 O O . ALA A 1 136 ? 17.422 13.812 10.234 1 98.12 136 ALA A O 1
ATOM 1013 N N . GLY A 1 137 ? 19.031 12.789 9.125 1 97.44 137 GLY A N 1
ATOM 1014 C CA . GLY A 1 137 ? 19.969 13.891 9.281 1 97.44 137 GLY A CA 1
ATOM 1015 C C . GLY A 1 137 ? 19.688 15.039 8.32 1 97.44 137 GLY A C 1
ATOM 1016 O O . GLY A 1 137 ? 19.953 16.203 8.641 1 97.44 137 GLY A O 1
ATOM 1017 N N . SER A 1 138 ? 19.188 14.773 7.16 1 97.5 138 SER A N 1
ATOM 1018 C CA . SER A 1 138 ? 19.062 15.789 6.121 1 97.5 138 SER A CA 1
ATOM 1019 C C . SER A 1 138 ? 17.656 16.375 6.078 1 97.5 138 SER A C 1
ATOM 1021 O O . SER A 1 138 ? 17.469 17.531 5.684 1 97.5 138 SER A O 1
ATOM 1023 N N . MET A 1 139 ? 16.672 15.734 6.547 1 97.88 139 MET A N 1
ATOM 1024 C CA . MET A 1 139 ? 15.266 16.094 6.363 1 97.88 139 MET A CA 1
ATOM 1025 C C . MET A 1 139 ? 14.93 17.391 7.109 1 97.88 139 MET A C 1
ATOM 1027 O O . MET A 1 139 ? 14.055 18.141 6.691 1 97.88 139 MET A O 1
ATOM 1031 N N . PRO A 1 140 ? 15.602 17.656 8.211 1 97.94 140 PRO A N 1
ATOM 1032 C CA . PRO A 1 140 ? 15.32 18.906 8.891 1 97.94 140 PRO A CA 1
ATOM 1033 C C . PRO A 1 140 ? 15.594 20.125 8.016 1 97.94 140 PRO A C 1
ATOM 1035 O O . PRO A 1 140 ? 15.125 21.234 8.312 1 97.94 140 PRO A O 1
ATOM 1038 N N . THR A 1 141 ? 16.297 19.969 6.934 1 97.62 141 THR A N 1
ATOM 1039 C CA . THR A 1 141 ? 16.625 21.078 6.059 1 97.62 141 THR A CA 1
ATOM 1040 C C . THR A 1 141 ? 15.555 21.25 4.98 1 97.62 141 THR A C 1
ATOM 1042 O O . THR A 1 141 ? 15.586 22.219 4.211 1 97.62 141 THR A O 1
ATOM 1045 N N . LEU A 1 142 ? 14.609 20.391 4.902 1 98.06 142 LEU A N 1
ATOM 1046 C CA . LEU A 1 142 ? 13.523 20.516 3.939 1 98.06 142 LEU A CA 1
ATOM 1047 C C . LEU A 1 142 ? 12.766 21.812 4.137 1 98.06 142 LEU A C 1
ATOM 1049 O O . LEU A 1 142 ? 12.5 22.219 5.273 1 98.06 142 LEU A O 1
ATOM 1053 N N . SER A 1 143 ? 12.43 22.438 3.064 1 97.62 143 SER A N 1
ATOM 1054 C CA . SER A 1 143 ? 11.648 23.672 3.105 1 97.62 143 SER A CA 1
ATOM 1055 C C . SER A 1 143 ? 10.148 23.375 3.012 1 97.62 143 SER A C 1
ATOM 1057 O O . SER A 1 143 ? 9.75 22.312 2.518 1 97.62 143 SER A O 1
ATOM 1059 N N . GLY A 1 144 ? 9.336 24.25 3.545 1 95.88 144 GLY A N 1
ATOM 1060 C CA . GLY A 1 144 ? 7.898 24.188 3.338 1 95.88 144 GLY A CA 1
ATOM 1061 C C . GLY A 1 144 ? 7.199 23.234 4.281 1 95.88 144 GLY A C 1
ATOM 1062 O O . GLY A 1 144 ? 6.012 22.938 4.113 1 95.88 144 GLY A O 1
ATOM 1063 N N . VAL A 1 145 ? 7.941 22.672 5.25 1 98.19 145 VAL A N 1
ATOM 1064 C CA . VAL A 1 145 ? 7.324 21.781 6.23 1 98.19 145 VAL A CA 1
ATOM 1065 C C . VAL A 1 145 ? 6.473 22.594 7.203 1 98.19 145 VAL A C 1
ATOM 1067 O O . VAL A 1 145 ? 6.98 23.5 7.867 1 98.19 145 VAL A O 1
ATOM 1070 N N . ASP A 1 146 ? 5.203 22.234 7.301 1 98 146 ASP A N 1
ATOM 1071 C CA . ASP A 1 146 ? 4.262 23.016 8.094 1 98 146 ASP A CA 1
ATOM 1072 C C . ASP A 1 146 ? 4.289 22.594 9.562 1 98 146 ASP A C 1
ATOM 1074 O O . ASP A 1 146 ? 4.043 23.406 10.453 1 98 146 ASP A O 1
ATOM 1078 N N . VAL A 1 147 ? 4.496 21.297 9.797 1 98.31 147 VAL A N 1
ATOM 1079 C CA . VAL A 1 147 ? 4.453 20.75 11.156 1 98.31 147 VAL A CA 1
ATOM 1080 C C . VAL A 1 147 ? 5.48 19.641 11.297 1 98.31 147 VAL A C 1
ATOM 1082 O O . VAL A 1 147 ? 5.641 18.812 10.391 1 98.31 147 VAL A O 1
ATOM 1085 N N . VAL A 1 148 ? 6.207 19.656 12.367 1 98.75 148 VAL A N 1
ATOM 1086 C CA . VAL A 1 148 ? 7.145 18.594 12.719 1 98.75 148 VAL A CA 1
ATOM 1087 C C . VAL A 1 148 ? 6.672 17.875 13.984 1 98.75 148 VAL A C 1
ATOM 1089 O O . VAL A 1 148 ? 6.379 18.531 14.992 1 98.75 148 VAL A O 1
ATOM 1092 N N . LEU A 1 149 ? 6.586 16.609 13.945 1 98.88 149 LEU A N 1
ATOM 1093 C CA . LEU A 1 149 ? 6.129 15.828 15.086 1 98.88 149 LEU A CA 1
ATOM 1094 C C . LEU A 1 149 ? 7.117 14.711 15.422 1 98.88 149 LEU A C 1
ATOM 1096 O O . LEU A 1 149 ? 7.551 13.977 14.531 1 98.88 149 LEU A O 1
ATOM 1100 N N . SER A 1 150 ? 7.457 14.594 16.688 1 98.69 150 SER A N 1
ATOM 1101 C CA . SER A 1 150 ? 8.258 13.461 17.156 1 98.69 150 SER A CA 1
ATOM 1102 C C . SER A 1 150 ? 7.383 12.25 17.453 1 98.69 150 SER A C 1
ATOM 1104 O O . SER A 1 150 ? 6.297 12.383 18.016 1 98.69 150 SER A O 1
ATOM 1106 N N . THR A 1 151 ? 7.867 11.109 17.031 1 98.56 151 THR A N 1
ATOM 1107 C CA . THR A 1 151 ? 7.156 9.867 17.328 1 98.56 151 THR A CA 1
ATOM 1108 C C . THR A 1 151 ? 7.848 9.117 18.469 1 98.56 151 THR A C 1
ATOM 1110 O O . THR A 1 151 ? 7.438 8.016 18.828 1 98.56 151 THR A O 1
ATOM 1113 N N . GLU A 1 152 ? 8.867 9.68 19.031 1 97.44 152 GLU A N 1
ATOM 1114 C CA . GLU A 1 152 ? 9.625 9.055 20.125 1 97.44 152 GLU A CA 1
ATOM 1115 C C . GLU A 1 152 ? 8.719 8.742 21.312 1 97.44 152 GLU A C 1
ATOM 1117 O O . GLU A 1 152 ? 8.125 9.656 21.891 1 97.44 152 GLU A O 1
ATOM 1122 N N . GLY A 1 153 ? 8.641 7.484 21.656 1 95.94 153 GLY A N 1
ATOM 1123 C CA . GLY A 1 153 ? 7.918 7.066 22.844 1 95.94 153 GLY A CA 1
ATOM 1124 C C . GLY A 1 153 ? 6.422 7.297 22.75 1 95.94 153 GLY A C 1
ATOM 1125 O O . GLY A 1 153 ? 5.73 7.355 23.766 1 95.94 153 GLY A O 1
ATOM 1126 N N . ARG A 1 154 ? 5.934 7.488 21.578 1 96.94 154 ARG A N 1
ATOM 1127 C CA . ARG A 1 154 ? 4.516 7.77 21.375 1 96.94 154 ARG A CA 1
ATOM 1128 C C . ARG A 1 154 ? 3.852 6.688 20.531 1 96.94 154 ARG A C 1
ATOM 1130 O O . ARG A 1 154 ? 4.492 6.098 19.656 1 96.94 154 ARG A O 1
ATOM 1137 N N . ASP A 1 155 ? 2.611 6.445 20.828 1 95.12 155 ASP A N 1
ATOM 1138 C CA . ASP A 1 155 ? 1.847 5.555 19.953 1 95.12 155 ASP A CA 1
ATOM 1139 C C . ASP A 1 155 ? 1.279 6.312 18.75 1 95.12 155 ASP A C 1
ATOM 1141 O O . ASP A 1 155 ? 1.104 7.531 18.812 1 95.12 155 ASP A O 1
ATOM 1145 N N . PRO A 1 156 ? 0.978 5.703 17.75 1 96.5 156 PRO A N 1
ATOM 1146 C CA . PRO A 1 156 ? 0.494 6.34 16.531 1 96.5 156 PRO A CA 1
ATOM 1147 C C . PRO A 1 156 ? -0.758 7.184 16.75 1 96.5 156 PRO A C 1
ATOM 1149 O O . PRO A 1 156 ? -0.91 8.242 16.141 1 96.5 156 PRO A O 1
ATOM 1152 N N . GLU A 1 157 ? -1.654 6.777 17.609 1 95.88 157 GLU A N 1
ATOM 1153 C CA . GLU A 1 157 ? -2.9 7.496 17.859 1 95.88 157 GLU A CA 1
ATOM 1154 C C . GLU A 1 157 ? -2.633 8.875 18.453 1 95.88 157 GLU A C 1
ATOM 1156 O O . GLU A 1 157 ? -3.273 9.859 18.078 1 95.88 157 GLU A O 1
ATOM 1161 N N . SER A 1 158 ? -1.699 8.875 19.375 1 97.38 158 SER A N 1
ATOM 1162 C CA . SER A 1 158 ? -1.365 10.148 20 1 97.38 158 SER A CA 1
ATOM 1163 C C . SER A 1 158 ? -0.748 11.117 19 1 97.38 158 SER A C 1
ATOM 1165 O O . SER A 1 158 ? -1.055 12.312 19.016 1 97.38 158 SER A O 1
ATOM 1167 N N . VAL A 1 159 ? 0.111 10.664 18.125 1 98.44 159 VAL A N 1
ATOM 1168 C CA . VAL A 1 159 ? 0.706 11.508 17.094 1 98.44 159 VAL A CA 1
ATOM 1169 C C . VAL A 1 159 ? -0.368 11.945 16.109 1 98.44 159 VAL A C 1
ATOM 1171 O O . VAL A 1 159 ? -0.366 13.094 15.641 1 98.44 159 VAL A O 1
ATOM 1174 N N . ALA A 1 160 ? -1.301 11.047 15.789 1 98 160 ALA A N 1
ATOM 1175 C CA . ALA A 1 160 ? -2.418 11.359 14.898 1 98 160 ALA A CA 1
ATOM 1176 C C . ALA A 1 160 ? -3.27 12.492 15.469 1 98 160 ALA A C 1
ATOM 1178 O O . ALA A 1 160 ? -3.818 13.305 14.711 1 98 160 ALA A O 1
ATOM 1179 N N . ASP A 1 161 ? -3.355 12.555 16.812 1 97.81 161 ASP A N 1
ATOM 1180 C CA . ASP A 1 161 ? -4.066 13.656 17.453 1 97.81 161 ASP A CA 1
ATOM 1181 C C . ASP A 1 161 ? -3.455 15 17.078 1 97.81 161 ASP A C 1
ATOM 1183 O O . ASP A 1 161 ? -4.168 15.93 16.688 1 97.81 161 ASP A O 1
ATOM 1187 N N . ASP A 1 162 ? -2.197 15.055 17.219 1 98.5 162 ASP A N 1
ATOM 1188 C CA . ASP A 1 162 ? -1.498 16.297 16.906 1 98.5 162 ASP A CA 1
ATOM 1189 C C . ASP A 1 162 ? -1.609 16.625 15.414 1 98.5 162 ASP A C 1
ATOM 1191 O O . ASP A 1 162 ? -1.771 17.797 15.047 1 98.5 162 ASP A O 1
ATOM 1195 N N . LEU A 1 163 ? -1.503 15.648 14.586 1 98.31 163 LEU A N 1
ATOM 1196 C CA . LEU A 1 163 ? -1.602 15.836 13.148 1 98.31 163 LEU A CA 1
ATOM 1197 C C . LEU A 1 163 ? -2.988 16.344 12.758 1 98.31 163 LEU A C 1
ATOM 1199 O O . LEU A 1 163 ? -3.115 17.234 11.906 1 98.31 163 LEU A O 1
ATOM 1203 N N . GLU A 1 164 ? -4.004 15.758 13.344 1 97.56 164 GLU A N 1
ATOM 1204 C CA . GLU A 1 164 ? -5.371 16.203 13.094 1 97.56 164 GLU A CA 1
ATOM 1205 C C . GLU A 1 164 ? -5.566 17.656 13.5 1 97.56 164 GLU A C 1
ATOM 1207 O O . GLU A 1 164 ? -6.23 18.422 12.789 1 97.56 164 GLU A O 1
ATOM 1212 N N . ALA A 1 165 ? -5.039 18.016 14.695 1 97.38 165 ALA A N 1
ATOM 1213 C CA . ALA A 1 165 ? -5.129 19.391 15.148 1 97.38 165 ALA A CA 1
ATOM 1214 C C . ALA A 1 165 ? -4.5 20.344 14.133 1 97.38 165 ALA A C 1
ATOM 1216 O O . ALA A 1 165 ? -5.074 21.391 13.82 1 97.38 165 ALA A O 1
ATOM 1217 N N . ALA A 1 166 ? -3.344 19.969 13.617 1 97.81 166 ALA A N 1
ATOM 1218 C CA . ALA A 1 166 ? -2.676 20.781 12.602 1 97.81 166 ALA A CA 1
ATOM 1219 C C . ALA A 1 166 ? -3.523 20.875 11.336 1 97.81 166 ALA A C 1
ATOM 1221 O O . ALA A 1 166 ? -3.607 21.938 10.727 1 97.81 166 ALA A O 1
ATOM 1222 N N . LEU A 1 167 ? -4.125 19.766 10.945 1 96.62 167 LEU A N 1
ATOM 1223 C CA . LEU A 1 167 ? -4.98 19.719 9.766 1 96.62 167 LEU A CA 1
ATOM 1224 C C . LEU A 1 167 ? -6.18 20.641 9.922 1 96.62 167 LEU A C 1
ATOM 1226 O O . LEU A 1 167 ? -6.52 21.391 9.008 1 96.62 167 LEU A O 1
ATOM 1230 N N . ARG A 1 168 ? -6.793 20.625 11.078 1 93.81 168 ARG A N 1
ATOM 1231 C CA . ARG A 1 168 ? -7.957 21.453 11.367 1 93.81 168 ARG A CA 1
ATOM 1232 C C . ARG A 1 168 ? -7.594 22.938 11.344 1 93.81 168 ARG A C 1
ATOM 1234 O O . ARG A 1 168 ? -8.398 23.766 10.914 1 93.81 168 ARG A O 1
ATOM 1241 N N . GLU A 1 169 ? -6.453 23.203 11.883 1 94.19 169 GLU A N 1
ATOM 1242 C CA . GLU A 1 169 ? -5.992 24.578 11.875 1 94.19 169 GLU A CA 1
ATOM 1243 C C . GLU A 1 169 ? -5.777 25.078 10.445 1 94.19 169 GLU A C 1
ATOM 1245 O O . GLU A 1 169 ? -6.09 26.234 10.133 1 94.19 169 GLU A O 1
ATOM 1250 N N . ARG A 1 170 ? -5.23 24.25 9.609 1 92.88 170 ARG A N 1
ATOM 1251 C CA . ARG A 1 170 ? -4.879 24.625 8.242 1 92.88 170 ARG A CA 1
ATOM 1252 C C . ARG A 1 170 ? -6.121 24.703 7.363 1 92.88 170 ARG A C 1
ATOM 1254 O O . ARG A 1 170 ? -6.191 25.516 6.445 1 92.88 170 ARG A O 1
ATOM 1261 N N . SER A 1 171 ? -7.109 23.797 7.59 1 88.69 171 SER A N 1
ATOM 1262 C CA . SER A 1 171 ? -8.336 23.75 6.805 1 88.69 171 SER A CA 1
ATOM 1263 C C . SER A 1 171 ? -9.539 23.422 7.68 1 88.69 171 SER A C 1
ATOM 1265 O O . SER A 1 171 ? -10.117 22.344 7.578 1 88.69 171 SER A O 1
ATOM 1267 N N . PRO A 1 172 ? -10.047 24.391 8.375 1 80.38 172 PRO A N 1
ATOM 1268 C CA . PRO A 1 172 ? -11.133 24.156 9.336 1 80.38 172 PRO A CA 1
ATOM 1269 C C . PRO A 1 172 ? -12.414 23.672 8.672 1 80.38 172 PRO A C 1
ATOM 1271 O O . PRO A 1 172 ? -13.141 22.859 9.25 1 80.38 172 PRO A O 1
ATOM 1274 N N . ALA A 1 173 ? -12.719 24.078 7.555 1 80.75 173 ALA A N 1
ATOM 1275 C CA . ALA A 1 173 ? -13.977 23.75 6.887 1 80.75 173 ALA A CA 1
ATOM 1276 C C . ALA A 1 173 ? -13.992 22.297 6.418 1 80.75 173 ALA A C 1
ATOM 1278 O O . ALA A 1 173 ? -15.062 21.719 6.238 1 80.75 173 ALA A O 1
ATOM 1279 N N . LEU A 1 174 ? -12.852 21.672 6.305 1 80.62 174 LEU A N 1
ATOM 1280 C CA . LEU A 1 174 ? -12.719 20.328 5.734 1 80.62 174 LEU A CA 1
ATOM 1281 C C . LEU A 1 174 ? -13.219 19.266 6.715 1 80.62 174 LEU A C 1
ATOM 1283 O O . LEU A 1 174 ? -13.75 18.234 6.297 1 80.62 174 LEU A O 1
ATOM 1287 N N . LEU A 1 175 ? -13.055 19.594 7.867 1 79.25 175 LEU A N 1
ATOM 1288 C CA . LEU A 1 175 ? -13.352 18.562 8.867 1 79.25 175 LEU A CA 1
ATOM 1289 C C . LEU A 1 175 ? -14.664 18.875 9.586 1 79.25 175 LEU A C 1
ATOM 1291 O O . LEU A 1 175 ? -15.031 18.188 10.539 1 79.25 175 LEU A O 1
ATOM 1295 N N . ALA A 1 176 ? -15.469 19.953 9.219 1 72.94 176 ALA A N 1
ATOM 1296 C CA . ALA A 1 176 ? -16.75 20.312 9.82 1 72.94 176 ALA A CA 1
ATOM 1297 C C . ALA A 1 176 ? -17.812 19.25 9.531 1 72.94 176 ALA A C 1
ATOM 1299 O O . ALA A 1 176 ? -18.141 19 8.375 1 72.94 176 ALA A O 1
ATOM 1300 N N . VAL A 1 177 ? -17.688 18.062 10.117 1 58.38 177 VAL A N 1
ATOM 1301 C CA . VAL A 1 177 ? -18.703 17.031 9.961 1 58.38 177 VAL A CA 1
ATOM 1302 C C . VAL A 1 177 ? -20.062 17.578 10.422 1 58.38 177 VAL A C 1
ATOM 1304 O O . VAL A 1 177 ? -20.125 18.359 11.359 1 58.38 177 VAL A O 1
ATOM 1307 N N . GLY A 1 178 ? -21.031 17.656 9.578 1 49.47 178 GLY A N 1
ATOM 1308 C CA . GLY A 1 178 ? -22.359 18.094 9.977 1 49.47 178 GLY A CA 1
ATOM 1309 C C . GLY A 1 178 ? -22.781 17.578 11.344 1 49.47 178 GLY A C 1
ATOM 1310 O O . GLY A 1 178 ? -22.922 16.359 11.531 1 49.47 178 GLY A O 1
ATOM 1311 N N . VAL A 1 179 ? -22.391 18.031 12.516 1 44.94 179 VAL A N 1
ATOM 1312 C CA . VAL A 1 179 ? -23.078 17.828 13.781 1 44.94 179 VAL A CA 1
ATOM 1313 C C . VAL A 1 179 ? -24.578 17.969 13.578 1 44.94 179 VAL A C 1
ATOM 1315 O O . VAL A 1 179 ? -25.078 19.062 13.297 1 44.94 179 VAL A O 1
ATOM 1318 N N . GLN A 1 180 ? -25.312 17.078 12.883 1 40.09 180 GLN A N 1
ATOM 1319 C CA . GLN A 1 180 ? -26.75 17.125 13.023 1 40.09 180 GLN A CA 1
ATOM 1320 C C . GLN A 1 180 ? -27.172 17.156 14.484 1 40.09 180 GLN A C 1
ATOM 1322 O 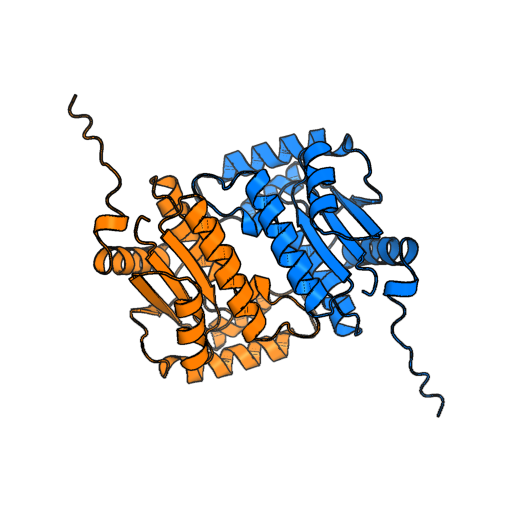O . GLN A 1 180 ? -26.859 16.234 15.25 1 40.09 180 GLN A O 1
ATOM 1327 N N . SER A 1 181 ? -27.203 18.25 15.203 1 36.25 181 SER A N 1
ATOM 1328 C CA . SER A 1 181 ? -27.875 18.547 16.469 1 36.25 181 SER A CA 1
ATOM 1329 C C . SER A 1 181 ? -29.172 17.75 16.594 1 36.25 181 SER A C 1
ATOM 1331 O O . SER A 1 181 ? -30.016 17.75 15.703 1 36.25 181 SER A O 1
ATOM 1333 N N . GLY A 1 182 ? -29.141 16.578 17.188 1 33.94 182 GLY A N 1
ATOM 1334 C CA . GLY A 1 182 ? -30.328 15.961 17.719 1 33.94 182 GLY A CA 1
ATOM 1335 C C . GLY A 1 182 ? -31.297 16.953 18.344 1 33.94 182 GLY A C 1
ATOM 1336 O O . GLY A 1 182 ? -32.156 16.578 19.156 1 33.94 182 GLY A O 1
ATOM 1337 N N . ASP A 1 183 ? -31.125 18.219 18.125 1 30.22 183 ASP A N 1
ATOM 1338 C CA . ASP A 1 183 ? -32.156 18.969 18.828 1 30.22 183 ASP A CA 1
ATOM 1339 C C . ASP A 1 183 ? -33.531 18.656 18.25 1 30.22 183 ASP A C 1
ATOM 1341 O O . ASP A 1 183 ? -34.562 19.125 18.781 1 30.22 183 ASP A O 1
ATOM 1345 N N . HIS A 1 184 ? -33.812 17.859 17.141 1 25.77 184 HIS A N 1
ATOM 1346 C CA . HIS A 1 184 ? -35.281 17.812 17.156 1 25.77 184 HIS A CA 1
ATOM 1347 C C . HIS A 1 184 ? -35.781 16.812 18.172 1 25.77 184 HIS A C 1
ATOM 1349 O O . HIS A 1 184 ? -35.156 15.773 18.406 1 25.77 184 HIS A O 1
ATOM 1355 N N . MET B 1 1 ? 5.387 -5.242 -28.031 1 45.5 1 MET B N 1
ATOM 1356 C CA . MET B 1 1 ? 5.59 -4.984 -26.609 1 45.5 1 MET B CA 1
ATOM 1357 C C . MET B 1 1 ? 5.801 -6.285 -25.844 1 45.5 1 MET B C 1
ATOM 1359 O O . MET B 1 1 ? 5.168 -7.301 -26.141 1 45.5 1 MET B O 1
ATOM 1363 N N . GLU B 1 2 ? 6.957 -6.473 -25.234 1 59.72 2 GLU B N 1
ATOM 1364 C CA . GLU B 1 2 ? 7.234 -7.754 -24.594 1 59.72 2 GLU B CA 1
ATOM 1365 C C . GLU B 1 2 ? 6.094 -8.164 -23.656 1 59.72 2 GLU B C 1
ATOM 1367 O O . GLU B 1 2 ? 5.387 -7.309 -23.125 1 59.72 2 GLU B O 1
ATOM 1372 N N . ASP B 1 3 ? 5.676 -9.406 -23.656 1 83.75 3 ASP B N 1
ATOM 1373 C CA . ASP B 1 3 ? 4.512 -10 -23.016 1 83.75 3 ASP B CA 1
ATOM 1374 C C . ASP B 1 3 ? 4.625 -9.898 -21.484 1 83.75 3 ASP B C 1
ATOM 1376 O O . ASP B 1 3 ? 5.688 -10.18 -20.922 1 83.75 3 ASP B O 1
ATOM 1380 N N . VAL B 1 4 ? 3.682 -9.156 -20.844 1 91.56 4 VAL B N 1
ATOM 1381 C CA . VAL B 1 4 ? 3.658 -9.008 -19.391 1 91.56 4 VAL B CA 1
ATOM 1382 C C . VAL B 1 4 ? 2.984 -10.227 -18.75 1 91.56 4 VAL B C 1
ATOM 1384 O O . VAL B 1 4 ? 2.018 -10.758 -19.297 1 91.56 4 VAL B O 1
ATOM 1387 N N . PHE B 1 5 ? 3.619 -10.758 -17.766 1 97 5 PHE B N 1
ATOM 1388 C CA . PHE B 1 5 ? 3.055 -11.836 -16.953 1 97 5 PHE B CA 1
ATOM 1389 C C . PHE B 1 5 ? 2.613 -11.312 -15.594 1 97 5 PHE B C 1
ATOM 1391 O O . PHE B 1 5 ? 3.311 -10.508 -14.969 1 97 5 PHE B O 1
ATOM 1398 N N . VAL B 1 6 ? 1.421 -11.781 -15.102 1 97.94 6 VAL B N 1
ATOM 1399 C CA . VAL B 1 6 ? 0.898 -11.305 -13.828 1 97.94 6 VAL B CA 1
ATOM 1400 C C . VAL B 1 6 ? 0.709 -12.484 -12.875 1 97.94 6 VAL B C 1
ATOM 1402 O O . VAL B 1 6 ? 0.157 -13.523 -13.258 1 97.94 6 VAL B O 1
ATOM 1405 N N . LEU B 1 7 ? 1.238 -12.406 -11.719 1 98.5 7 LEU B N 1
ATOM 1406 C CA . LEU B 1 7 ? 0.845 -13.266 -10.609 1 98.5 7 LEU B CA 1
ATOM 1407 C C . LEU B 1 7 ? -0.146 -12.555 -9.695 1 98.5 7 LEU B C 1
ATOM 1409 O O . LEU B 1 7 ? 0.195 -11.555 -9.062 1 98.5 7 LEU B O 1
ATOM 1413 N N . LEU B 1 8 ? -1.356 -12.969 -9.703 1 98.75 8 LEU B N 1
ATOM 1414 C CA . LEU B 1 8 ? -2.385 -12.484 -8.781 1 98.75 8 LEU B CA 1
ATOM 1415 C C . LEU B 1 8 ? -2.51 -13.406 -7.574 1 98.75 8 LEU B C 1
ATOM 1417 O O . LEU B 1 8 ? -2.916 -14.562 -7.707 1 98.75 8 LEU B O 1
ATOM 1421 N N . LEU B 1 9 ? -2.117 -12.93 -6.418 1 98.94 9 LEU B N 1
ATOM 1422 C CA . LEU B 1 9 ? -2.193 -13.664 -5.164 1 98.94 9 LEU B CA 1
ATOM 1423 C C . LEU B 1 9 ? -3.42 -13.25 -4.359 1 98.94 9 LEU B C 1
ATOM 1425 O O . LEU B 1 9 ? -3.537 -12.094 -3.955 1 98.94 9 LEU B O 1
ATOM 1429 N N . THR B 1 10 ? -4.359 -14.156 -4.164 1 98.88 10 THR B N 1
ATOM 1430 C CA . THR B 1 10 ? -5.582 -13.867 -3.422 1 98.88 10 THR B CA 1
ATOM 1431 C C . THR B 1 10 ? -5.672 -14.734 -2.17 1 98.88 10 THR B C 1
ATOM 1433 O O . THR B 1 10 ? -4.793 -15.562 -1.918 1 98.88 10 THR B O 1
ATOM 1436 N N . GLY B 1 11 ? -6.637 -14.516 -1.311 1 98.81 11 GLY B N 1
ATOM 1437 C CA . GLY B 1 11 ? -6.895 -15.141 -0.022 1 98.81 11 GLY B CA 1
ATOM 1438 C C . GLY B 1 11 ? -7.613 -14.227 0.951 1 98.81 11 GLY B C 1
ATOM 1439 O O . GLY B 1 11 ? -7.68 -13.016 0.74 1 98.81 11 GLY B O 1
ATOM 1440 N N . PRO B 1 12 ? -8.172 -14.852 1.977 1 98.69 12 PRO B N 1
ATOM 1441 C CA . PRO B 1 12 ? -8.852 -14 2.951 1 98.69 12 PRO B CA 1
ATOM 1442 C C . PRO B 1 12 ? -7.895 -13.094 3.721 1 98.69 12 PRO B C 1
ATOM 1444 O O . PRO B 1 12 ? -6.691 -13.359 3.768 1 98.69 12 PRO B O 1
ATOM 1447 N N . PRO B 1 13 ? -8.477 -11.898 4.23 1 98 13 PRO B N 1
ATOM 1448 C CA . PRO B 1 13 ? -7.648 -11.117 5.145 1 98 13 PRO B CA 1
ATOM 1449 C C . PRO B 1 13 ? -6.98 -11.969 6.219 1 98 13 PRO B C 1
ATOM 1451 O O . PRO B 1 13 ? -7.621 -12.859 6.793 1 98 13 PRO B O 1
ATOM 1454 N N . GLY B 1 14 ? -5.68 -11.727 6.441 1 97.88 14 GLY B N 1
ATOM 1455 C CA . GLY B 1 14 ? -4.945 -12.492 7.438 1 97.88 14 GLY B CA 1
ATOM 1456 C C . GLY B 1 14 ? -4.234 -13.703 6.859 1 97.88 14 GLY B C 1
ATOM 1457 O O . GLY B 1 14 ? -3.467 -14.367 7.555 1 97.88 14 GLY B O 1
ATOM 1458 N N . ALA B 1 15 ? -4.41 -13.984 5.602 1 98.56 15 ALA B N 1
ATOM 1459 C CA . ALA B 1 15 ? -3.869 -15.195 5 1 98.56 15 ALA B CA 1
ATOM 1460 C C . ALA B 1 15 ? -2.381 -15.047 4.703 1 98.56 15 ALA B C 1
ATOM 1462 O O . ALA B 1 15 ? -1.696 -16.031 4.414 1 98.56 15 ALA B O 1
ATOM 1463 N N . GLY B 1 16 ? -1.844 -13.828 4.719 1 97.5 16 GLY B N 1
ATOM 1464 C CA . GLY B 1 16 ? -0.415 -13.648 4.523 1 97.5 16 GLY B CA 1
ATOM 1465 C C . GLY B 1 16 ? -0.06 -13.195 3.117 1 97.5 16 GLY B C 1
ATOM 1466 O O . GLY B 1 16 ? 1.086 -13.344 2.684 1 97.5 16 GLY B O 1
ATOM 1467 N N . LYS B 1 17 ? -0.95 -12.633 2.334 1 98.5 17 LYS B N 1
ATOM 1468 C CA . LYS B 1 17 ? -0.721 -12.242 0.946 1 98.5 17 LYS B CA 1
ATOM 1469 C C . LYS B 1 17 ? 0.467 -11.289 0.833 1 98.5 17 LYS B C 1
ATOM 1471 O O . LYS B 1 17 ? 1.406 -11.547 0.079 1 98.5 17 LYS B O 1
ATOM 1476 N N . SER B 1 18 ? 0.366 -10.172 1.616 1 96.62 18 SER B N 1
ATOM 1477 C CA . SER B 1 18 ? 1.392 -9.141 1.543 1 96.62 18 SER B CA 1
ATOM 1478 C C . SER B 1 18 ? 2.76 -9.688 1.935 1 96.62 18 SER B C 1
ATOM 1480 O O . SER B 1 18 ? 3.756 -9.43 1.256 1 96.62 18 SER B O 1
ATOM 1482 N N . SER B 1 19 ? 2.826 -10.477 3.002 1 95.69 19 SER B N 1
ATOM 1483 C CA . SER B 1 19 ? 4.094 -11.016 3.484 1 95.69 19 SER B CA 1
ATOM 1484 C C . SER B 1 19 ? 4.695 -11.984 2.475 1 95.69 19 SER B C 1
ATOM 1486 O O . SER B 1 19 ? 5.887 -11.914 2.168 1 95.69 19 SER B O 1
ATOM 1488 N N . VAL B 1 20 ? 3.889 -12.898 1.959 1 97.81 20 VAL B N 1
ATOM 1489 C CA . VAL B 1 20 ? 4.367 -13.914 1.026 1 97.81 20 VAL B CA 1
ATOM 1490 C C . VAL B 1 20 ? 4.809 -13.25 -0.276 1 97.81 20 VAL B C 1
ATOM 1492 O O . VAL B 1 20 ? 5.887 -13.555 -0.798 1 97.81 20 VAL B O 1
ATOM 1495 N N . LEU B 1 21 ? 4.012 -12.383 -0.789 1 98 21 LEU B N 1
ATOM 1496 C CA . LEU B 1 21 ? 4.332 -11.773 -2.076 1 98 21 LEU B CA 1
ATOM 1497 C C . LEU B 1 21 ? 5.543 -10.859 -1.957 1 98 21 LEU B C 1
ATOM 1499 O O . LEU B 1 21 ? 6.355 -10.773 -2.883 1 98 21 LEU B O 1
ATOM 1503 N N . THR B 1 22 ? 5.676 -10.141 -0.819 1 96.69 22 THR B N 1
ATOM 1504 C CA . THR B 1 22 ? 6.859 -9.32 -0.579 1 96.69 22 THR B CA 1
ATOM 1505 C C . THR B 1 22 ? 8.125 -10.18 -0.599 1 96.69 22 THR B C 1
ATOM 1507 O O . THR B 1 22 ? 9.125 -9.797 -1.208 1 96.69 22 THR B O 1
ATOM 1510 N N . ALA B 1 23 ? 8.062 -11.352 0.022 1 96.06 23 ALA B N 1
ATOM 1511 C CA . ALA B 1 23 ? 9.203 -12.266 0.034 1 96.06 23 ALA B CA 1
ATOM 1512 C C . ALA B 1 23 ? 9.586 -12.688 -1.383 1 96.06 23 ALA B C 1
ATOM 1514 O O . ALA B 1 23 ? 10.766 -12.672 -1.748 1 96.06 23 ALA B O 1
ATOM 1515 N N . LEU B 1 24 ? 8.602 -13.047 -2.168 1 96.94 24 LEU B N 1
ATOM 1516 C CA . LEU B 1 24 ? 8.852 -13.469 -3.543 1 96.94 24 LEU B CA 1
ATOM 1517 C C . LEU B 1 24 ? 9.367 -12.305 -4.383 1 96.94 24 LEU B C 1
ATOM 1519 O O . LEU B 1 24 ? 10.336 -12.453 -5.129 1 96.94 24 LEU B O 1
ATOM 1523 N N . HIS B 1 25 ? 8.68 -11.148 -4.254 1 97.12 25 HIS B N 1
ATOM 1524 C CA . HIS B 1 25 ? 9.023 -9.906 -4.945 1 97.12 25 HIS B CA 1
ATOM 1525 C C . HIS B 1 25 ? 10.492 -9.547 -4.734 1 97.12 25 HIS B C 1
ATOM 1527 O O . HIS B 1 25 ? 11.227 -9.328 -5.703 1 97.12 25 HIS B O 1
ATOM 1533 N N . ASP B 1 26 ? 10.93 -9.539 -3.506 1 94.94 26 ASP B N 1
ATOM 1534 C CA . ASP B 1 26 ? 12.289 -9.133 -3.146 1 94.94 26 ASP B CA 1
ATOM 1535 C C . ASP B 1 26 ? 13.312 -10.164 -3.617 1 94.94 26 ASP B C 1
ATOM 1537 O O . ASP B 1 26 ? 14.352 -9.805 -4.164 1 94.94 26 ASP B O 1
ATOM 1541 N N . ARG B 1 27 ? 12.945 -11.391 -3.441 1 93.06 27 ARG B N 1
ATOM 1542 C CA . ARG B 1 27 ? 13.859 -12.469 -3.82 1 93.06 27 ARG B CA 1
ATOM 1543 C C . ARG B 1 27 ? 14.148 -12.438 -5.316 1 93.06 27 ARG B C 1
ATOM 1545 O O . ARG B 1 27 ? 15.305 -12.539 -5.73 1 93.06 27 ARG B O 1
ATOM 1552 N N . LEU B 1 28 ? 13.156 -12.32 -6.117 1 95.62 28 LEU B N 1
ATOM 1553 C CA . LEU B 1 28 ? 13.328 -12.305 -7.562 1 95.62 28 LEU B CA 1
ATOM 1554 C C . LEU B 1 28 ? 14.023 -11.023 -8.008 1 95.62 28 LEU B C 1
ATOM 1556 O O . LEU B 1 28 ? 14.883 -11.047 -8.898 1 95.62 28 LEU B O 1
ATOM 1560 N N . GLY B 1 29 ? 13.633 -9.945 -7.391 1 95.06 29 GLY B N 1
ATOM 1561 C CA . GLY B 1 29 ? 14.305 -8.688 -7.688 1 95.06 29 GLY B CA 1
ATOM 1562 C C . GLY B 1 29 ? 15.805 -8.734 -7.426 1 95.06 29 GLY B C 1
ATOM 1563 O O . GLY B 1 29 ? 16.594 -8.305 -8.258 1 95.06 29 GLY B O 1
ATOM 1564 N N . GLU B 1 30 ? 16.156 -9.258 -6.297 1 91.81 30 GLU B N 1
ATOM 1565 C CA . GLU B 1 30 ? 17.547 -9.383 -5.902 1 91.81 30 GLU B CA 1
ATOM 1566 C C . GLU B 1 30 ? 18.297 -10.336 -6.828 1 91.81 30 GLU B C 1
ATOM 1568 O O . GLU B 1 30 ? 19.516 -10.203 -7.008 1 91.81 30 GLU B O 1
ATOM 1573 N N . ALA B 1 31 ? 17.594 -11.266 -7.414 1 92.75 31 ALA B N 1
ATOM 1574 C CA . ALA B 1 31 ? 18.172 -12.211 -8.359 1 92.75 31 ALA B CA 1
ATOM 1575 C C . ALA B 1 31 ? 18.25 -11.609 -9.766 1 92.75 31 ALA B C 1
ATOM 1577 O O . ALA B 1 31 ? 18.688 -12.273 -10.711 1 92.75 31 ALA B O 1
ATOM 1578 N N . GLY B 1 32 ? 17.75 -10.398 -9.969 1 92.94 32 GLY B N 1
ATOM 1579 C CA . GLY B 1 32 ? 17.891 -9.703 -11.234 1 92.94 32 GLY B CA 1
ATOM 1580 C C . GLY B 1 32 ? 16.641 -9.781 -12.102 1 92.94 32 GLY B C 1
ATOM 1581 O O . GLY B 1 32 ? 16.656 -9.352 -13.258 1 92.94 32 GLY B O 1
ATOM 1582 N N . VAL B 1 33 ? 15.562 -10.32 -11.562 1 94.69 33 VAL B N 1
ATOM 1583 C CA . VAL B 1 33 ? 14.312 -10.391 -12.312 1 94.69 33 VAL B CA 1
ATOM 1584 C C . VAL B 1 33 ? 13.523 -9.094 -12.133 1 94.69 33 VAL B C 1
ATOM 1586 O O . VAL B 1 33 ? 13.086 -8.781 -11.023 1 94.69 33 VAL B O 1
ATOM 1589 N N . SER B 1 34 ? 13.328 -8.391 -13.219 1 95.75 34 SER B N 1
ATOM 1590 C CA . SER B 1 34 ? 12.586 -7.137 -13.172 1 95.75 34 SER B CA 1
ATOM 1591 C C . SER B 1 34 ? 11.117 -7.379 -12.852 1 95.75 34 SER B C 1
ATOM 1593 O O . SER B 1 34 ? 10.461 -8.195 -13.5 1 95.75 34 SER B O 1
ATOM 1595 N N . ASN B 1 35 ? 10.633 -6.691 -11.805 1 97.62 35 ASN B N 1
ATOM 1596 C CA . ASN B 1 35 ? 9.242 -6.871 -11.406 1 97.62 35 ASN B CA 1
ATOM 1597 C C . ASN B 1 35 ? 8.719 -5.664 -10.633 1 97.62 35 ASN B C 1
ATOM 1599 O O . ASN B 1 35 ? 9.5 -4.832 -10.172 1 97.62 35 ASN B O 1
ATOM 1603 N N . ALA B 1 36 ? 7.402 -5.555 -10.578 1 98.38 36 ALA B N 1
ATOM 1604 C CA . ALA B 1 36 ? 6.695 -4.539 -9.805 1 98.38 36 ALA B CA 1
ATOM 1605 C C . ALA B 1 36 ? 5.547 -5.156 -9.008 1 98.38 36 ALA B C 1
ATOM 1607 O O . ALA B 1 36 ? 4.977 -6.172 -9.414 1 98.38 36 ALA B O 1
ATOM 1608 N N . MET B 1 37 ? 5.273 -4.543 -7.898 1 98.5 37 MET B N 1
ATOM 1609 C CA . MET B 1 37 ? 4.25 -5.09 -7.012 1 98.5 37 MET B CA 1
ATOM 1610 C C . MET B 1 37 ? 3.135 -4.074 -6.777 1 98.5 37 MET B C 1
ATOM 1612 O O . MET B 1 37 ? 3.4 -2.891 -6.57 1 98.5 37 MET B O 1
ATOM 1616 N N . ILE B 1 38 ? 1.892 -4.504 -6.879 1 98.44 38 ILE B N 1
ATOM 1617 C CA . ILE B 1 38 ? 0.699 -3.709 -6.602 1 98.44 38 ILE B CA 1
ATOM 1618 C C . ILE B 1 38 ? -0.143 -4.398 -5.531 1 98.44 38 ILE B C 1
ATOM 1620 O O . ILE B 1 38 ? -0.533 -5.559 -5.691 1 98.44 38 ILE B O 1
ATOM 1624 N N . GLU B 1 39 ? -0.337 -3.75 -4.441 1 97.5 39 GLU B N 1
ATOM 1625 C CA . GLU B 1 39 ? -1.301 -4.211 -3.447 1 97.5 39 GLU B CA 1
ATOM 1626 C C . GLU B 1 39 ? -2.678 -3.602 -3.688 1 97.5 39 GLU B C 1
ATOM 1628 O O . GLU B 1 39 ? -2.941 -2.471 -3.273 1 97.5 39 GLU B O 1
ATOM 1633 N N . VAL B 1 40 ? -3.568 -4.324 -4.246 1 97.75 40 VAL B N 1
ATOM 1634 C CA . VAL B 1 40 ? -4.84 -3.809 -4.742 1 97.75 40 VAL B CA 1
ATOM 1635 C C . VAL B 1 40 ? -5.695 -3.332 -3.568 1 97.75 40 VAL B C 1
ATOM 1637 O O . VAL B 1 40 ? -6.371 -2.307 -3.662 1 97.75 40 VAL B O 1
ATOM 1640 N N . ASP B 1 41 ? -5.621 -4.027 -2.447 1 95.06 41 ASP B N 1
ATOM 1641 C CA . ASP B 1 41 ? -6.395 -3.633 -1.275 1 95.06 41 ASP B CA 1
ATOM 1642 C C . ASP B 1 41 ? -5.965 -2.26 -0.767 1 95.06 41 ASP B C 1
ATOM 1644 O O . ASP B 1 41 ? -6.766 -1.523 -0.189 1 95.06 41 ASP B O 1
ATOM 1648 N N . GLU B 1 42 ? -4.723 -1.888 -1.006 1 95.12 42 GLU B N 1
ATOM 1649 C CA . GLU B 1 42 ? -4.227 -0.58 -0.585 1 95.12 42 GLU B CA 1
ATOM 1650 C C . GLU B 1 42 ? -4.828 0.537 -1.434 1 95.12 42 GLU B C 1
ATOM 1652 O O . GLU B 1 42 ? -5 1.661 -0.958 1 95.12 42 GLU B O 1
ATOM 1657 N N . LEU B 1 43 ? -5.191 0.231 -2.648 1 96.88 43 LEU B N 1
ATOM 1658 C CA . LEU B 1 43 ? -5.801 1.211 -3.541 1 96.88 43 LEU B CA 1
ATOM 1659 C C . LEU B 1 43 ? -7.223 1.537 -3.098 1 96.88 43 LEU B C 1
ATOM 1661 O O . LEU B 1 43 ? -7.809 2.527 -3.547 1 96.88 43 LEU B O 1
ATOM 1665 N N . GLU B 1 44 ? -7.762 0.695 -2.207 1 95.69 44 GLU B N 1
ATOM 1666 C CA . GLU B 1 44 ? -9.148 0.839 -1.777 1 95.69 44 GLU B CA 1
ATOM 1667 C C . GLU B 1 44 ? -9.234 1.421 -0.369 1 95.69 44 GLU B C 1
ATOM 1669 O O . GLU B 1 44 ? -10.273 1.327 0.287 1 95.69 44 GLU B O 1
ATOM 1674 N N . ARG B 1 45 ? -8.18 1.982 0.104 1 95.94 45 ARG B N 1
ATOM 1675 C CA . ARG B 1 45 ? -8.188 2.621 1.416 1 95.94 45 ARG B CA 1
ATOM 1676 C C . ARG B 1 45 ? -8.898 3.969 1.367 1 95.94 45 ARG B C 1
ATOM 1678 O O . ARG B 1 45 ? -8.258 5.02 1.396 1 95.94 45 ARG B O 1
ATOM 1685 N N . CYS B 1 46 ? -10.188 3.869 1.389 1 97.81 46 CYS B N 1
ATOM 1686 C CA . CYS B 1 46 ? -11.055 5.031 1.218 1 97.81 46 CYS B CA 1
ATOM 1687 C C . CYS B 1 46 ? -12.242 4.969 2.172 1 97.81 46 CYS B C 1
ATOM 1689 O O . CYS B 1 46 ? -12.711 3.881 2.512 1 97.81 46 CYS B O 1
ATOM 1691 N N . TYR B 1 47 ? -12.617 6.184 2.617 1 95.94 47 TYR B N 1
ATOM 1692 C CA . TYR B 1 47 ? -13.906 6.387 3.266 1 95.94 47 TYR B CA 1
ATOM 1693 C C . TYR B 1 47 ? -14.758 7.387 2.492 1 95.94 47 TYR B C 1
ATOM 1695 O O . TYR B 1 47 ? -14.344 8.531 2.283 1 95.94 47 TYR B O 1
ATOM 1703 N N . PRO B 1 48 ? -15.945 6.98 2.062 1 96.12 48 PRO B N 1
ATOM 1704 C CA . PRO B 1 48 ? -16.469 5.617 1.984 1 96.12 48 PRO B CA 1
ATOM 1705 C C . PRO B 1 48 ? -15.695 4.738 1.006 1 96.12 48 PRO B C 1
ATOM 1707 O O . PRO B 1 48 ? -14.766 5.211 0.352 1 96.12 48 PRO B O 1
ATOM 1710 N N . PRO B 1 49 ? -16.031 3.492 0.825 1 95.12 49 PRO B N 1
ATOM 1711 C CA . PRO B 1 49 ? -15.281 2.592 -0.054 1 95.12 49 PRO B CA 1
ATOM 1712 C C . PRO B 1 49 ? -15.25 3.072 -1.504 1 95.12 49 PRO B C 1
ATOM 1714 O O . PRO B 1 49 ? -16.25 3.609 -2 1 95.12 49 PRO B O 1
ATOM 1717 N N . LEU B 1 50 ? -14.188 2.885 -2.154 1 95.5 50 LEU B N 1
ATOM 1718 C CA . LEU B 1 50 ? -13.93 3.326 -3.521 1 95.5 50 LEU B CA 1
ATOM 1719 C C . LEU B 1 50 ? -14.867 2.619 -4.5 1 95.5 50 LEU B C 1
ATOM 1721 O O . LEU B 1 50 ? -15.305 3.215 -5.488 1 95.5 50 LEU B O 1
ATOM 1725 N N . GLY B 1 51 ? -15.25 1.327 -4.215 1 91.38 51 GLY B N 1
ATOM 1726 C CA . GLY B 1 51 ? -15.977 0.48 -5.145 1 91.38 51 GLY B CA 1
ATOM 1727 C C . GLY B 1 51 ? -15.07 -0.335 -6.047 1 91.38 51 GLY B C 1
ATOM 1728 O O . GLY B 1 51 ? -13.969 0.103 -6.391 1 91.38 51 GLY B O 1
ATOM 1729 N N . THR B 1 52 ? -15.555 -1.391 -6.555 1 92.25 52 THR B N 1
ATOM 1730 C CA . THR B 1 52 ? -14.758 -2.373 -7.285 1 92.25 52 THR B CA 1
ATOM 1731 C C . THR B 1 52 ? -14.383 -1.847 -8.664 1 92.25 52 THR B C 1
ATOM 1733 O O . THR B 1 52 ? -13.266 -2.062 -9.133 1 92.25 52 THR B O 1
ATOM 1736 N N . GLU B 1 53 ? -15.281 -1.122 -9.281 1 95.12 53 GLU B N 1
ATOM 1737 C CA . GLU B 1 53 ? -15.031 -0.636 -10.641 1 95.12 53 GLU B CA 1
ATOM 1738 C C . GLU B 1 53 ? -13.828 0.301 -10.68 1 95.12 53 GLU B C 1
ATOM 1740 O O . GLU B 1 53 ? -12.938 0.148 -11.516 1 95.12 53 GLU B O 1
ATOM 1745 N N . ARG B 1 54 ? -13.836 1.206 -9.758 1 96.75 54 ARG B N 1
ATOM 1746 C CA . ARG B 1 54 ? -12.742 2.17 -9.742 1 96.75 54 ARG B CA 1
ATOM 1747 C C . ARG B 1 54 ? -11.438 1.509 -9.32 1 96.75 54 ARG B C 1
ATOM 1749 O O . ARG B 1 54 ? -10.367 1.85 -9.828 1 96.75 54 ARG B O 1
ATOM 1756 N N . ALA B 1 55 ? -11.5 0.6 -8.391 1 96.69 55 ALA B N 1
ATOM 1757 C CA . ALA B 1 55 ? -10.312 -0.149 -7.996 1 96.69 55 ALA B CA 1
ATOM 1758 C C . ALA B 1 55 ? -9.703 -0.88 -9.188 1 96.69 55 ALA B C 1
ATOM 1760 O O . ALA B 1 55 ? -8.484 -0.846 -9.391 1 96.69 55 ALA B O 1
ATOM 1761 N N . ILE B 1 56 ? -10.539 -1.477 -9.984 1 97.94 56 ILE B N 1
ATOM 1762 C CA . ILE B 1 56 ? -10.109 -2.203 -11.172 1 97.94 56 ILE B CA 1
ATOM 1763 C C . ILE B 1 56 ? -9.484 -1.232 -12.172 1 97.94 56 ILE B C 1
ATOM 1765 O O . ILE B 1 56 ? -8.453 -1.535 -12.781 1 97.94 56 ILE B O 1
ATOM 1769 N N . ALA B 1 57 ? -10.07 -0.094 -12.289 1 97.88 57 ALA B N 1
ATOM 1770 C CA . ALA B 1 57 ? -9.516 0.929 -13.172 1 97.88 57 ALA B CA 1
ATOM 1771 C C . ALA B 1 57 ? -8.125 1.365 -12.703 1 97.88 57 ALA B C 1
ATOM 1773 O O . ALA B 1 57 ? -7.227 1.574 -13.516 1 97.88 57 ALA B O 1
ATOM 1774 N N . HIS B 1 58 ? -7.988 1.525 -11.422 1 98.25 58 HIS B N 1
ATOM 1775 C CA . HIS B 1 58 ? -6.691 1.894 -10.875 1 98.25 58 HIS B CA 1
ATOM 1776 C C . HIS B 1 58 ? -5.637 0.833 -11.188 1 98.25 58 HIS B C 1
ATOM 1778 O O . HIS B 1 58 ? -4.508 1.163 -11.547 1 98.25 58 HIS B O 1
ATOM 1784 N N . VAL B 1 59 ? -6.012 -0.412 -11.047 1 98.38 59 VAL B N 1
ATOM 1785 C CA . VAL B 1 59 ? -5.109 -1.514 -11.367 1 98.38 59 VAL B CA 1
ATOM 1786 C C . VAL B 1 59 ? -4.699 -1.436 -12.836 1 98.38 59 VAL B C 1
ATOM 1788 O O . VAL B 1 59 ? -3.516 -1.545 -13.164 1 98.38 59 VAL B O 1
ATOM 1791 N N . GLY B 1 60 ? -5.656 -1.216 -13.695 1 98.31 60 GLY B N 1
ATOM 1792 C CA . GLY B 1 60 ? -5.355 -1.091 -15.117 1 98.31 60 GLY B CA 1
ATOM 1793 C C . GLY B 1 60 ? -4.391 0.037 -15.422 1 98.31 60 GLY B C 1
ATOM 1794 O O . GLY B 1 60 ? -3.436 -0.145 -16.188 1 98.31 60 GLY B O 1
ATOM 1795 N N . MET B 1 61 ? -4.605 1.158 -14.805 1 97.94 61 MET B N 1
ATOM 1796 C CA . MET B 1 61 ? -3.758 2.332 -15 1 97.94 61 MET B CA 1
ATOM 1797 C C . MET B 1 61 ? -2.326 2.051 -14.555 1 97.94 61 MET B C 1
ATOM 1799 O O . MET B 1 61 ? -1.377 2.338 -15.289 1 97.94 61 MET B O 1
ATOM 1803 N N . LEU B 1 62 ? -2.186 1.491 -13.43 1 98.19 62 LEU B N 1
ATOM 1804 C CA . LEU B 1 62 ? -0.861 1.242 -12.867 1 98.19 62 LEU B CA 1
ATOM 1805 C C . LEU B 1 62 ? -0.132 0.158 -13.656 1 98.19 62 LEU B C 1
ATOM 1807 O O . LEU B 1 62 ? 1.047 0.312 -13.984 1 98.19 62 LEU B O 1
ATOM 1811 N N . CYS B 1 63 ? -0.845 -0.888 -14.016 1 98 63 CYS B N 1
ATOM 1812 C CA . CYS B 1 63 ? -0.229 -1.967 -14.773 1 98 63 CYS B CA 1
ATOM 1813 C C . CYS B 1 63 ? 0.277 -1.464 -16.125 1 98 63 CYS B C 1
ATOM 1815 O O . CYS B 1 63 ? 1.397 -1.779 -16.531 1 98 63 CYS B O 1
ATOM 1817 N N . ALA B 1 64 ? -0.539 -0.679 -16.781 1 97.19 64 ALA B N 1
ATOM 1818 C CA . ALA B 1 64 ? -0.123 -0.118 -18.078 1 97.19 64 ALA B CA 1
ATOM 1819 C C . ALA B 1 64 ? 1.142 0.722 -17.922 1 97.19 64 ALA B C 1
ATOM 1821 O O . ALA B 1 64 ? 2.061 0.627 -18.734 1 97.19 64 ALA B O 1
ATOM 1822 N N . SER B 1 65 ? 1.181 1.511 -16.906 1 97.44 65 SER B N 1
ATOM 1823 C CA . SER B 1 65 ? 2.33 2.379 -16.672 1 97.44 65 SER B CA 1
ATOM 1824 C C . SER B 1 65 ? 3.582 1.567 -16.359 1 97.44 65 SER B C 1
ATOM 1826 O O . SER B 1 65 ? 4.66 1.852 -16.875 1 97.44 65 SER B O 1
ATOM 1828 N N . TYR B 1 66 ? 3.48 0.561 -15.469 1 97.75 66 TYR B N 1
ATOM 1829 C CA . TYR B 1 66 ? 4.617 -0.293 -15.141 1 97.75 66 TYR B CA 1
ATOM 1830 C C . TYR B 1 66 ? 5.121 -1.026 -16.375 1 97.75 66 TYR B C 1
ATOM 1832 O O . TYR B 1 66 ? 6.328 -1.171 -16.578 1 97.75 66 TYR B O 1
ATOM 1840 N N . GLN B 1 67 ? 4.199 -1.421 -17.203 1 95.81 67 GLN B N 1
ATOM 1841 C CA . GLN B 1 67 ? 4.578 -2.09 -18.453 1 95.81 67 GLN B CA 1
ATOM 1842 C C . GLN B 1 67 ? 5.348 -1.146 -19.375 1 95.81 67 GLN B C 1
ATOM 1844 O O . GLN B 1 67 ? 6.363 -1.529 -19.953 1 95.81 67 GLN B O 1
ATOM 1849 N N . GLU B 1 68 ? 4.875 0.043 -19.438 1 95.69 68 GLU B N 1
ATOM 1850 C CA . GLU B 1 68 ? 5.562 1.053 -20.234 1 95.69 68 GLU B CA 1
ATOM 1851 C C . GLU B 1 68 ? 6.973 1.309 -19.703 1 95.69 68 GLU B C 1
ATOM 1853 O O . GLU B 1 68 ? 7.883 1.619 -20.469 1 95.69 68 GLU B O 1
ATOM 1858 N N . ALA B 1 69 ? 7.133 1.169 -18.422 1 95.81 69 ALA B N 1
ATOM 1859 C CA . ALA B 1 69 ? 8.43 1.396 -17.781 1 95.81 69 ALA B CA 1
ATOM 1860 C C . ALA B 1 69 ? 9.344 0.188 -17.953 1 95.81 69 ALA B C 1
ATOM 1862 O O . ALA B 1 69 ? 10.508 0.221 -17.531 1 95.81 69 ALA B O 1
ATOM 1863 N N . GLY B 1 70 ? 8.812 -0.92 -18.453 1 94.12 70 GLY B N 1
ATOM 1864 C CA . GLY B 1 70 ? 9.656 -2.045 -18.812 1 94.12 70 GLY B CA 1
ATOM 1865 C C . GLY B 1 70 ? 9.531 -3.225 -17.875 1 94.12 70 GLY B C 1
ATOM 1866 O O . GLY B 1 70 ? 10.281 -4.199 -17.984 1 94.12 70 GLY B O 1
ATOM 1867 N N . TYR B 1 71 ? 8.609 -3.217 -16.922 1 96 71 TYR B N 1
ATOM 1868 C CA . TYR B 1 71 ? 8.406 -4.348 -16.031 1 96 71 TYR B CA 1
ATOM 1869 C C . TYR B 1 71 ? 7.578 -5.438 -16.703 1 96 71 TYR B C 1
ATOM 1871 O O . TYR B 1 71 ? 6.445 -5.191 -17.125 1 96 71 TYR B O 1
ATOM 1879 N N . GLU B 1 72 ? 8.148 -6.586 -16.75 1 92.25 72 GLU B N 1
ATOM 1880 C CA . GLU B 1 72 ? 7.492 -7.664 -17.469 1 92.25 72 GLU B CA 1
ATOM 1881 C C . GLU B 1 72 ? 6.832 -8.656 -16.516 1 92.25 72 GLU B C 1
ATOM 1883 O O . GLU B 1 72 ? 6.074 -9.531 -16.938 1 92.25 72 GLU B O 1
ATOM 1888 N N . LEU B 1 73 ? 7.105 -8.586 -15.289 1 97 73 LEU B N 1
ATOM 1889 C CA . LEU B 1 73 ? 6.488 -9.391 -14.234 1 97 73 LEU B CA 1
ATOM 1890 C C . LEU B 1 73 ? 5.836 -8.5 -13.188 1 97 73 LEU B C 1
ATOM 1892 O O . LEU B 1 73 ? 6.52 -7.703 -12.531 1 97 73 LEU B O 1
ATOM 1896 N N . LEU B 1 74 ? 4.516 -8.617 -13.109 1 98.38 74 LEU B N 1
ATOM 1897 C CA . LEU B 1 74 ? 3.771 -7.82 -12.141 1 98.38 74 LEU B CA 1
ATOM 1898 C C . LEU B 1 74 ? 3.141 -8.711 -11.078 1 98.38 74 LEU B C 1
ATOM 1900 O O . LEU B 1 74 ? 2.494 -9.711 -11.398 1 98.38 74 LEU B O 1
ATOM 1904 N N . PHE B 1 75 ? 3.412 -8.383 -9.836 1 98.75 75 PHE B N 1
ATOM 1905 C CA . PHE B 1 75 ? 2.83 -9.055 -8.68 1 98.75 75 PHE B CA 1
ATOM 1906 C C . PHE B 1 75 ? 1.66 -8.258 -8.117 1 98.75 75 PHE B C 1
ATOM 1908 O O . PHE B 1 75 ? 1.812 -7.078 -7.789 1 98.75 75 PHE B O 1
ATOM 1915 N N . LEU B 1 76 ? 0.491 -8.867 -8 1 98.75 76 LEU B N 1
ATOM 1916 C CA . LEU B 1 76 ? -0.686 -8.234 -7.41 1 98.75 76 LEU B CA 1
ATOM 1917 C C . LEU B 1 76 ? -1.193 -9.031 -6.219 1 98.75 76 LEU B C 1
ATOM 1919 O O . LEU B 1 76 ? -1.239 -10.266 -6.266 1 98.75 76 LEU B O 1
ATOM 1923 N N . THR B 1 77 ? -1.494 -8.383 -5.121 1 98.56 77 THR B N 1
ATOM 1924 C CA . THR B 1 77 ? -2.35 -8.969 -4.098 1 98.56 77 THR B CA 1
ATOM 1925 C C . THR B 1 77 ? -3.752 -8.375 -4.156 1 98.56 77 THR B C 1
ATOM 1927 O O . THR B 1 77 ? -3.912 -7.176 -4.406 1 98.56 77 THR B O 1
ATOM 1930 N N . ALA B 1 78 ? -4.75 -9.195 -3.986 1 98.25 78 ALA B N 1
ATOM 1931 C CA . ALA B 1 78 ? -6.137 -8.75 -3.896 1 98.25 78 ALA B CA 1
ATOM 1932 C C . ALA B 1 78 ? -6.992 -9.75 -3.133 1 98.25 78 ALA B C 1
ATOM 1934 O O . ALA B 1 78 ? -6.672 -10.938 -3.084 1 98.25 78 ALA B O 1
ATOM 1935 N N . THR B 1 79 ? -8.023 -9.281 -2.494 1 97.88 79 THR B N 1
ATOM 1936 C CA . THR B 1 79 ? -9.062 -10.141 -1.949 1 97.88 79 THR B CA 1
ATOM 1937 C C . THR B 1 79 ? -10.164 -10.383 -2.98 1 97.88 79 THR B C 1
ATOM 1939 O O . THR B 1 79 ? -11.094 -9.578 -3.107 1 97.88 79 THR B O 1
ATOM 1942 N N . VAL B 1 80 ? -10.016 -11.438 -3.725 1 97.81 80 VAL B N 1
ATOM 1943 C CA . VAL B 1 80 ? -10.969 -11.789 -4.773 1 97.81 80 VAL B CA 1
ATOM 1944 C C . VAL B 1 80 ? -12.195 -12.445 -4.152 1 97.81 80 VAL B C 1
ATOM 1946 O O . VAL B 1 80 ? -12.141 -13.602 -3.727 1 97.81 80 VAL B O 1
ATOM 1949 N N . GLU B 1 81 ? -13.289 -11.781 -4.184 1 95.19 81 GLU B N 1
ATOM 1950 C CA . GLU B 1 81 ? -14.469 -12.234 -3.449 1 95.19 81 GLU B CA 1
ATOM 1951 C C . GLU B 1 81 ? -15.344 -13.141 -4.309 1 95.19 81 GLU B C 1
ATOM 1953 O O . GLU B 1 81 ? -16.125 -13.938 -3.787 1 95.19 81 GLU B O 1
ATOM 1958 N N . ASP B 1 82 ? -15.258 -12.953 -5.645 1 96.94 82 ASP B N 1
ATOM 1959 C CA . ASP B 1 82 ? -16.016 -13.797 -6.562 1 96.94 82 ASP B CA 1
ATOM 1960 C C . ASP B 1 82 ? -15.344 -13.852 -7.934 1 96.94 82 ASP B C 1
ATOM 1962 O O . ASP B 1 82 ? -14.367 -13.148 -8.188 1 96.94 82 ASP B O 1
ATOM 1966 N N . ASP B 1 83 ? -15.867 -14.672 -8.805 1 97.94 83 ASP B N 1
ATOM 1967 C CA . ASP B 1 83 ? -15.266 -14.922 -10.109 1 97.94 83 ASP B CA 1
ATOM 1968 C C . ASP B 1 83 ? -15.297 -13.672 -10.977 1 97.94 83 ASP B C 1
ATOM 1970 O O . ASP B 1 83 ? -14.336 -13.391 -11.703 1 97.94 83 ASP B O 1
ATOM 1974 N N . ASP B 1 84 ? -16.359 -12.938 -10.938 1 97.44 84 ASP B N 1
ATOM 1975 C CA . ASP B 1 84 ? -16.484 -11.742 -11.773 1 97.44 84 ASP B CA 1
ATOM 1976 C C . ASP B 1 84 ? -15.398 -10.719 -11.43 1 97.44 84 ASP B C 1
ATOM 1978 O O . ASP B 1 84 ? -14.766 -10.156 -12.328 1 97.44 84 ASP B O 1
ATOM 1982 N N . TYR B 1 85 ? -15.211 -10.555 -10.188 1 97.12 85 TYR B N 1
ATOM 1983 C CA . TYR B 1 85 ? -14.188 -9.609 -9.758 1 97.12 85 TYR B CA 1
ATOM 1984 C C . TYR B 1 85 ? -12.797 -10.086 -10.18 1 97.12 85 TYR B C 1
ATOM 1986 O O . TYR B 1 85 ? -12.008 -9.305 -10.719 1 97.12 85 TYR B O 1
ATOM 1994 N N . GLY B 1 86 ? -12.461 -11.359 -9.922 1 97.5 86 GLY B N 1
ATOM 1995 C CA . GLY B 1 86 ? -11.18 -11.914 -10.32 1 97.5 86 GLY B CA 1
ATOM 1996 C C . GLY B 1 86 ? -10.906 -11.781 -11.812 1 97.5 86 GLY B C 1
ATOM 1997 O O . GLY B 1 86 ? -9.82 -11.359 -12.211 1 97.5 86 GLY B O 1
ATOM 1998 N N . HIS B 1 87 ? -11.898 -12.102 -12.578 1 97.31 87 HIS B N 1
ATOM 1999 C CA . HIS B 1 87 ? -11.773 -12.008 -14.031 1 97.31 87 HIS B CA 1
ATOM 2000 C C . HIS B 1 87 ? -11.555 -10.562 -14.469 1 97.31 87 HIS B C 1
ATOM 2002 O O . HIS B 1 87 ? -10.703 -10.289 -15.32 1 97.31 87 HIS B O 1
ATOM 2008 N N . ALA B 1 88 ? -12.312 -9.68 -13.898 1 97.88 88 ALA B N 1
ATOM 2009 C CA . ALA B 1 88 ? -12.203 -8.266 -14.25 1 97.88 88 ALA B CA 1
ATOM 2010 C C . ALA B 1 88 ? -10.828 -7.719 -13.875 1 97.88 88 ALA B C 1
ATOM 2012 O O . ALA B 1 88 ? -10.234 -6.949 -14.641 1 97.88 88 ALA B O 1
ATOM 2013 N N . LEU B 1 89 ? -10.32 -8.117 -12.758 1 97.69 89 LEU B N 1
ATOM 2014 C CA . LEU B 1 89 ? -9.008 -7.668 -12.289 1 97.69 89 LEU B CA 1
ATOM 2015 C C . LEU B 1 89 ? -7.91 -8.133 -13.242 1 97.69 89 LEU B C 1
ATOM 2017 O O . LEU B 1 89 ? -7.09 -7.328 -13.688 1 97.69 89 LEU B O 1
ATOM 2021 N N . LEU B 1 90 ? -7.945 -9.375 -13.586 1 97.81 90 LEU B N 1
ATOM 2022 C CA . LEU B 1 90 ? -6.941 -9.938 -14.492 1 97.81 90 LEU B CA 1
ATOM 2023 C C . LEU B 1 90 ? -7.027 -9.289 -15.867 1 97.81 90 LEU B C 1
ATOM 2025 O O . LEU B 1 90 ? -6.004 -8.961 -16.469 1 97.81 90 LEU B O 1
ATOM 2029 N N . ALA B 1 91 ? -8.242 -9.086 -16.297 1 97.69 91 ALA B N 1
ATOM 2030 C CA . ALA B 1 91 ? -8.438 -8.445 -17.594 1 97.69 91 ALA B CA 1
ATOM 2031 C C . ALA B 1 91 ? -7.867 -7.027 -17.609 1 97.69 91 ALA B C 1
ATOM 2033 O O . ALA B 1 91 ? -7.258 -6.602 -18.594 1 97.69 91 ALA B O 1
ATOM 2034 N N . ALA B 1 92 ? -7.988 -6.328 -16.547 1 98.06 92 ALA B N 1
ATOM 2035 C CA . ALA B 1 92 ? -7.555 -4.938 -16.453 1 98.06 92 ALA B CA 1
ATOM 2036 C C . ALA B 1 92 ? -6.035 -4.828 -16.531 1 98.06 92 ALA B C 1
ATOM 2038 O O . ALA B 1 92 ? -5.504 -3.785 -16.922 1 98.06 92 ALA B O 1
ATOM 2039 N N . THR B 1 93 ? -5.348 -5.852 -16.172 1 97.69 93 THR B N 1
ATOM 2040 C CA . THR B 1 93 ? -3.889 -5.805 -16.188 1 97.69 93 THR B CA 1
ATOM 2041 C C . THR B 1 93 ? -3.355 -5.758 -17.609 1 97.69 93 THR B C 1
ATOM 2043 O O . THR B 1 93 ? -2.221 -5.336 -17.844 1 97.69 93 THR B O 1
ATOM 2046 N N . GLY B 1 94 ? -4.113 -6.27 -18.578 1 95.25 94 GLY B N 1
ATOM 2047 C CA . GLY B 1 94 ? -3.668 -6.355 -19.953 1 95.25 94 GLY B CA 1
ATOM 2048 C C . GLY B 1 94 ? -2.619 -7.43 -20.188 1 95.25 94 GLY B C 1
ATOM 2049 O O . GLY B 1 94 ? -1.966 -7.461 -21.219 1 95.25 94 GLY B O 1
ATOM 2050 N N . ALA B 1 95 ? -2.451 -8.32 -19.219 1 93.81 95 ALA B N 1
ATOM 2051 C CA . ALA B 1 95 ? -1.396 -9.328 -19.297 1 93.81 95 ALA B CA 1
ATOM 2052 C C . ALA B 1 95 ? -1.767 -10.438 -20.266 1 93.81 95 ALA B C 1
ATOM 2054 O O . ALA B 1 95 ? -2.938 -10.812 -20.375 1 93.81 95 ALA B O 1
ATOM 2055 N N . GLU B 1 96 ? -0.776 -10.945 -20.859 1 91.56 96 GLU B N 1
ATOM 2056 C CA . GLU B 1 96 ? -0.972 -12.07 -21.781 1 91.56 96 GLU B CA 1
ATOM 2057 C C . GLU B 1 96 ? -0.979 -13.398 -21.031 1 91.56 96 GLU B C 1
ATOM 2059 O O . GLU B 1 96 ? -1.583 -14.375 -21.484 1 91.56 96 GLU B O 1
ATOM 2064 N N . GLY B 1 97 ? -0.256 -13.5 -20 1 94.94 97 GLY B N 1
ATOM 2065 C CA . GLY B 1 97 ? -0.199 -14.664 -19.125 1 94.94 97 GLY B CA 1
ATOM 2066 C C . GLY B 1 97 ? -0.355 -14.312 -17.656 1 94.94 97 GLY B C 1
ATOM 2067 O O . GLY B 1 97 ? -0.025 -13.203 -17.25 1 94.94 97 GLY B O 1
ATOM 2068 N N . HIS B 1 98 ? -0.931 -15.266 -16.938 1 97.31 98 HIS B N 1
ATOM 2069 C CA . HIS B 1 98 ? -1.09 -15.016 -15.508 1 97.31 98 HIS B CA 1
ATOM 2070 C C . HIS B 1 98 ? -1.062 -16.312 -14.711 1 97.31 98 HIS B C 1
ATOM 2072 O O . HIS B 1 98 ? -1.188 -17.406 -15.289 1 97.31 98 HIS B O 1
ATOM 2078 N N . LEU B 1 99 ? -0.795 -16.219 -13.5 1 98.12 99 LEU B N 1
ATOM 2079 C CA . LEU B 1 99 ? -0.981 -17.219 -12.461 1 98.12 99 LEU B CA 1
ATOM 2080 C C . LEU B 1 99 ? -1.879 -16.703 -11.344 1 98.12 99 LEU B C 1
ATOM 2082 O O . LEU B 1 99 ? -1.591 -15.656 -10.75 1 98.12 99 LEU B O 1
ATOM 2086 N N . LEU B 1 100 ? -3.006 -17.297 -11.156 1 98.62 100 LEU B N 1
ATOM 2087 C CA . LEU B 1 100 ? -3.865 -17 -10.016 1 98.62 100 LEU B CA 1
ATOM 2088 C C . LEU B 1 100 ? -3.625 -17.984 -8.875 1 98.62 100 LEU B C 1
ATOM 2090 O O . LEU B 1 100 ? -3.934 -19.172 -9 1 98.62 100 LEU B O 1
ATOM 2094 N N . ALA B 1 101 ? -3.07 -17.516 -7.785 1 98.88 101 ALA B N 1
ATOM 2095 C CA . ALA B 1 101 ? -2.787 -18.328 -6.602 1 98.88 101 ALA B CA 1
ATOM 2096 C C . ALA B 1 101 ? -3.645 -17.875 -5.422 1 98.88 101 ALA B C 1
ATOM 2098 O O . ALA B 1 101 ? -3.879 -16.688 -5.227 1 98.88 101 ALA B O 1
ATOM 2099 N N . ARG B 1 102 ? -4.109 -18.812 -4.625 1 98.94 102 ARG B N 1
ATOM 2100 C CA . ARG B 1 102 ? -4.914 -18.516 -3.443 1 98.94 102 ARG B CA 1
ATOM 2101 C C . ARG B 1 102 ? -4.25 -19.062 -2.182 1 98.94 102 ARG B C 1
ATOM 2103 O O . ARG B 1 102 ? -3.854 -20.219 -2.137 1 98.94 102 ARG B O 1
ATOM 2110 N N . LEU B 1 103 ? -4.152 -18.234 -1.191 1 98.94 103 LEU B N 1
ATOM 2111 C CA . LEU B 1 103 ? -3.672 -18.656 0.123 1 98.94 103 LEU B CA 1
ATOM 2112 C C . LEU B 1 103 ? -4.836 -19.031 1.033 1 98.94 103 LEU B C 1
ATOM 2114 O O . LEU B 1 103 ? -5.934 -18.469 0.904 1 98.94 103 LEU B O 1
ATOM 2118 N N . GLU B 1 104 ? -4.566 -19.891 1.93 1 98.62 104 GLU B N 1
ATOM 2119 C CA . GLU B 1 104 ? -5.562 -20.266 2.926 1 98.62 104 GLU B CA 1
ATOM 2120 C C . GLU B 1 104 ? -4.922 -20.484 4.293 1 9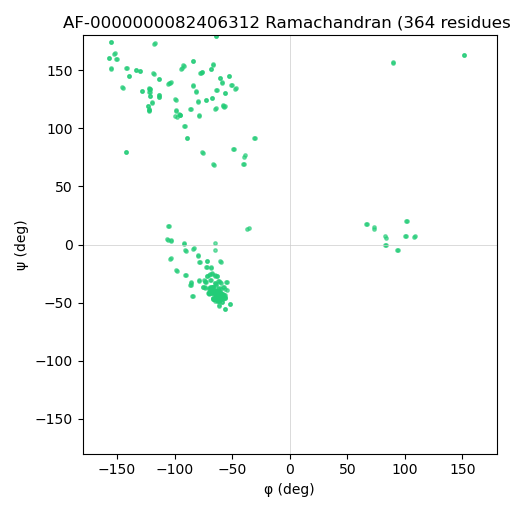8.62 104 GLU B C 1
ATOM 2122 O O . GLU B 1 104 ? -3.732 -20.797 4.387 1 98.62 104 GLU B O 1
ATOM 2127 N N . ALA B 1 105 ? -5.68 -20.266 5.305 1 98.25 105 ALA B N 1
ATOM 2128 C CA . ALA B 1 105 ? -5.34 -20.547 6.699 1 98.25 105 ALA B CA 1
ATOM 2129 C C . ALA B 1 105 ? -6.594 -20.828 7.523 1 98.25 105 ALA B C 1
ATOM 2131 O O . ALA B 1 105 ? -7.703 -20.469 7.113 1 98.25 105 ALA B O 1
ATOM 2132 N N . ASP B 1 106 ? -6.41 -21.391 8.68 1 97.31 106 ASP B N 1
ATOM 2133 C CA . ASP B 1 106 ? -7.539 -21.672 9.562 1 97.31 106 ASP B CA 1
ATOM 2134 C C . ASP B 1 106 ? -8.148 -20.375 10.102 1 97.31 106 ASP B C 1
ATOM 2136 O O . ASP B 1 106 ? -7.438 -19.391 10.312 1 97.31 106 ASP B O 1
ATOM 2140 N N . PRO B 1 107 ? -9.477 -20.453 10.391 1 96.81 107 PRO B N 1
ATOM 2141 C CA . PRO B 1 107 ? -10.172 -19.266 10.883 1 96.81 107 PRO B CA 1
ATOM 2142 C C . PRO B 1 107 ? -9.516 -18.656 12.125 1 96.81 107 PRO B C 1
ATOM 2144 O O . PRO B 1 107 ? -9.414 -17.438 12.25 1 96.81 107 PRO B O 1
ATOM 2147 N N . ASP B 1 108 ? -9.062 -19.484 13 1 97.44 108 ASP B N 1
ATOM 2148 C CA . ASP B 1 108 ? -8.438 -19 14.219 1 97.44 108 ASP B CA 1
ATOM 2149 C C . ASP B 1 108 ? -7.117 -18.297 13.906 1 97.44 108 ASP B C 1
ATOM 2151 O O . ASP B 1 108 ? -6.797 -17.266 14.508 1 97.44 108 ASP B O 1
ATOM 2155 N N . THR B 1 109 ? -6.402 -18.891 13.016 1 98 109 THR B N 1
ATOM 2156 C CA . THR B 1 109 ? -5.152 -18.281 12.57 1 98 109 THR B CA 1
ATOM 2157 C C . THR B 1 109 ? -5.418 -16.938 11.914 1 98 109 THR B C 1
ATOM 2159 O O . THR B 1 109 ? -4.742 -15.945 12.219 1 98 109 THR B O 1
ATOM 2162 N N . LEU B 1 110 ? -6.422 -16.875 11.016 1 98.38 110 LEU B N 1
ATOM 2163 C CA . LEU B 1 110 ? -6.797 -15.625 10.352 1 98.38 110 LEU B CA 1
ATOM 2164 C C . LEU B 1 110 ? -7.137 -14.547 11.375 1 98.38 110 LEU B C 1
ATOM 2166 O O . LEU B 1 110 ? -6.621 -13.43 11.289 1 98.38 110 LEU B O 1
ATOM 2170 N N . ARG B 1 111 ? -7.91 -14.906 12.359 1 97.94 111 ARG B N 1
ATOM 2171 C CA . ARG B 1 111 ? -8.32 -13.969 13.398 1 97.94 111 ARG B CA 1
ATOM 2172 C C . ARG B 1 111 ? -7.117 -13.438 14.164 1 97.94 111 ARG B C 1
ATOM 2174 O O . ARG B 1 111 ? -6.98 -12.227 14.359 1 97.94 111 ARG B O 1
ATOM 2181 N N . THR B 1 112 ? -6.285 -14.352 14.578 1 97.75 112 THR B N 1
ATOM 2182 C CA . THR B 1 112 ? -5.117 -13.984 15.367 1 97.75 112 THR B CA 1
ATOM 2183 C C . THR B 1 112 ? -4.23 -13.008 14.602 1 97.75 112 THR B C 1
ATOM 2185 O O . THR B 1 112 ? -3.828 -11.969 15.141 1 97.75 112 THR B O 1
ATOM 2188 N N . ARG B 1 113 ? -4.012 -13.258 13.375 1 96.94 113 ARG B N 1
ATOM 2189 C CA . ARG B 1 113 ? -3.146 -12.414 12.555 1 96.94 113 ARG B CA 1
ATOM 2190 C C . ARG B 1 113 ? -3.777 -11.047 12.328 1 96.94 113 ARG B C 1
ATOM 2192 O O . ARG B 1 113 ? -3.082 -10.023 12.328 1 96.94 113 ARG B O 1
ATOM 2199 N N . ILE B 1 114 ? -5.082 -10.992 12.133 1 97.12 114 ILE B N 1
ATOM 2200 C CA . ILE B 1 114 ? -5.781 -9.734 11.93 1 97.12 114 ILE B CA 1
ATOM 2201 C C . ILE B 1 114 ? -5.695 -8.891 13.195 1 97.12 114 ILE B C 1
ATOM 2203 O O . ILE B 1 114 ? -5.352 -7.703 13.141 1 97.12 114 ILE B O 1
ATOM 2207 N N . VAL B 1 115 ? -5.875 -9.508 14.32 1 95.88 115 VAL B N 1
ATOM 2208 C CA . VAL B 1 115 ? -5.883 -8.812 15.602 1 95.88 115 VAL B CA 1
ATOM 2209 C C . VAL B 1 115 ? -4.488 -8.266 15.906 1 95.88 115 VAL B C 1
ATOM 2211 O O . VAL B 1 115 ? -4.344 -7.156 16.422 1 95.88 115 VAL B O 1
ATOM 2214 N N . GLU B 1 116 ? -3.496 -8.992 15.539 1 93.06 116 GLU B N 1
ATOM 2215 C CA . GLU B 1 116 ? -2.119 -8.586 15.797 1 93.06 116 GLU B CA 1
ATOM 2216 C C . GLU B 1 116 ? -1.704 -7.441 14.875 1 93.06 116 GLU B C 1
ATOM 2218 O O . GLU B 1 116 ? -0.896 -6.59 15.258 1 93.06 116 GLU B O 1
ATOM 2223 N N . ARG B 1 117 ? -2.229 -7.418 13.734 1 90.56 117 ARG B N 1
ATOM 2224 C CA . ARG B 1 117 ? -1.802 -6.48 12.695 1 90.56 117 ARG B CA 1
ATOM 2225 C C . ARG B 1 117 ? -2.516 -5.141 12.844 1 90.56 117 ARG B C 1
ATOM 2227 O O . ARG B 1 117 ? -1.906 -4.086 12.664 1 90.56 117 ARG B O 1
ATOM 2234 N N . GLU B 1 118 ? -3.807 -5.141 13.078 1 90.12 118 GLU B N 1
ATOM 2235 C CA . GLU B 1 118 ? -4.625 -3.934 13.062 1 90.12 118 GLU B CA 1
ATOM 2236 C C . GLU B 1 118 ? -4.438 -3.123 14.344 1 90.12 118 GLU B C 1
ATOM 2238 O O . GLU B 1 118 ? -4.082 -3.674 15.383 1 90.12 118 GLU B O 1
ATOM 2243 N N . PRO B 1 119 ? -4.539 -1.803 14.195 1 85.5 119 PRO B N 1
ATOM 2244 C CA . PRO B 1 119 ? -4.406 -0.974 15.391 1 85.5 119 PRO B CA 1
ATOM 2245 C C . PRO B 1 119 ? -5.348 -1.407 16.516 1 85.5 119 PRO B C 1
ATOM 2247 O O . PRO B 1 119 ? -6.488 -1.793 16.25 1 85.5 119 PRO B O 1
ATOM 2250 N N . ALA B 1 120 ? -4.836 -1.257 17.688 1 81.81 120 ALA B N 1
ATOM 2251 C CA . ALA B 1 120 ? -5.652 -1.583 18.859 1 81.81 120 ALA B CA 1
ATOM 2252 C C . ALA B 1 120 ? -6.863 -0.661 18.953 1 81.81 120 ALA B C 1
ATOM 2254 O O . ALA B 1 120 ? -6.742 0.556 18.781 1 81.81 120 ALA B O 1
ATOM 2255 N N . GLY B 1 121 ? -7.973 -1.239 19.172 1 83.56 121 GLY B N 1
ATOM 2256 C CA . GLY B 1 121 ? -9.172 -0.441 19.406 1 83.56 121 GLY B CA 1
ATOM 2257 C C . GLY B 1 121 ? -9.828 0.024 18.125 1 83.56 121 GLY B C 1
ATOM 2258 O O . GLY B 1 121 ? -10.805 0.773 18.156 1 83.56 121 GLY B O 1
ATOM 2259 N N . TRP B 1 122 ? -9.219 -0.347 16.953 1 88.56 122 TRP B N 1
ATOM 2260 C CA . TRP B 1 122 ? -9.836 0.019 15.688 1 88.56 122 TRP B CA 1
ATOM 2261 C C . TRP B 1 122 ? -11.266 -0.496 15.609 1 88.56 122 TRP B C 1
ATOM 2263 O O . TRP B 1 122 ? -11.516 -1.688 15.805 1 88.56 122 TRP B O 1
ATOM 2273 N N . ALA B 1 123 ? -12.195 0.393 15.25 1 89.38 123 ALA B N 1
ATOM 2274 C CA . ALA B 1 123 ? -13.625 0.093 15.273 1 89.38 123 ALA B CA 1
ATOM 2275 C C . ALA B 1 123 ? -13.984 -0.941 14.211 1 89.38 123 ALA B C 1
ATOM 2277 O O . ALA B 1 123 ? -15.016 -1.609 14.305 1 89.38 123 ALA B O 1
ATOM 2278 N N . GLY B 1 124 ? -13.156 -1.126 13.211 1 91.19 124 GLY B N 1
ATOM 2279 C CA . GLY B 1 124 ? -13.453 -2.023 12.102 1 91.19 124 GLY B CA 1
ATOM 2280 C C . GLY B 1 124 ? -12.938 -3.434 12.328 1 91.19 124 GLY B C 1
ATOM 2281 O O . GLY B 1 124 ? -13.109 -4.301 11.469 1 91.19 124 GLY B O 1
ATOM 2282 N N . LEU B 1 125 ? -12.32 -3.711 13.43 1 94.12 125 LEU B N 1
ATOM 2283 C CA . LEU B 1 125 ? -11.602 -4.961 13.672 1 94.12 125 LEU B CA 1
ATOM 2284 C C . LEU B 1 125 ? -12.555 -6.152 13.602 1 94.12 125 LEU B C 1
ATOM 2286 O O . LEU B 1 125 ? -12.32 -7.094 12.836 1 94.12 125 LEU B O 1
ATOM 2290 N N . ASP B 1 126 ? -13.68 -6.168 14.328 1 95.56 126 ASP B N 1
ATOM 2291 C CA . ASP B 1 126 ? -14.617 -7.285 14.367 1 95.56 126 ASP B CA 1
ATOM 2292 C C . ASP B 1 126 ? -15.227 -7.543 12.992 1 95.56 126 ASP B C 1
ATOM 2294 O O . ASP B 1 126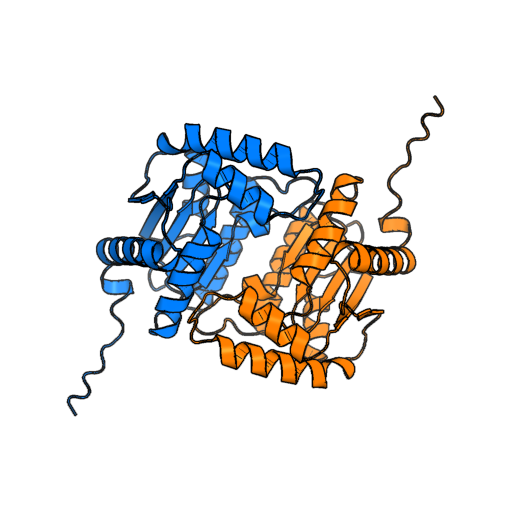 ? -15.375 -8.695 12.578 1 95.56 126 ASP B O 1
ATOM 2298 N N . GLY B 1 127 ? -15.508 -6.48 12.344 1 96.06 127 GLY B N 1
ATOM 2299 C CA . GLY B 1 127 ? -16.031 -6.609 10.992 1 96.06 127 GLY B CA 1
ATOM 2300 C C . GLY B 1 127 ? -15.062 -7.262 10.031 1 96.06 127 GLY B C 1
ATOM 2301 O O . GLY B 1 127 ? -15.453 -8.094 9.211 1 96.06 127 GLY B O 1
ATOM 2302 N N . LEU B 1 128 ? -13.828 -6.844 10.133 1 96 128 LEU B N 1
ATOM 2303 C CA . LEU B 1 128 ? -12.805 -7.418 9.273 1 96 128 LEU B CA 1
ATOM 2304 C C . LEU B 1 128 ? -12.617 -8.906 9.562 1 96 128 LEU B C 1
ATOM 2306 O O . LEU B 1 128 ? -12.484 -9.711 8.633 1 96 128 LEU B O 1
ATOM 2310 N N . VAL B 1 129 ? -12.625 -9.289 10.781 1 97.81 129 VAL B N 1
ATOM 2311 C CA . VAL B 1 129 ? -12.484 -10.688 11.18 1 97.81 129 VAL B CA 1
ATOM 2312 C C . VAL B 1 129 ? -13.656 -11.5 10.625 1 97.81 129 VAL B C 1
ATOM 2314 O O . VAL B 1 129 ? -13.461 -12.578 10.062 1 97.81 129 VAL B O 1
ATOM 2317 N N . GLU B 1 130 ? -14.836 -10.969 10.789 1 97.94 130 GLU B N 1
ATOM 2318 C CA . GLU B 1 130 ? -16.016 -11.641 10.273 1 97.94 130 GLU B CA 1
ATOM 2319 C C . GLU B 1 130 ? -15.953 -11.797 8.75 1 97.94 130 GLU B C 1
ATOM 2321 O O . GLU B 1 130 ? -16.234 -12.867 8.219 1 97.94 130 GLU B O 1
ATOM 2326 N N . ALA B 1 131 ? -15.578 -10.758 8.07 1 97.06 131 ALA B N 1
ATOM 2327 C CA . ALA B 1 131 ? -15.43 -10.805 6.617 1 97.06 131 ALA B CA 1
ATOM 2328 C C . ALA B 1 131 ? -14.398 -11.844 6.203 1 97.06 131 ALA B C 1
ATOM 2330 O O . ALA B 1 131 ? -14.609 -12.578 5.234 1 97.06 131 ALA B O 1
ATOM 2331 N N . SER B 1 132 ? -13.32 -11.891 6.926 1 98.31 132 SER B N 1
ATOM 2332 C CA . SER B 1 132 ? -12.258 -12.852 6.66 1 98.31 132 SER B CA 1
ATOM 2333 C C . SER B 1 132 ? -12.766 -14.289 6.754 1 98.31 132 SER B C 1
ATOM 2335 O O . SER B 1 132 ? -12.508 -15.102 5.867 1 98.31 132 SER B O 1
ATOM 2337 N N . GLN B 1 133 ? -13.539 -14.523 7.734 1 97.88 133 GLN B N 1
ATOM 2338 C CA . GLN B 1 133 ? -14.055 -15.867 7.945 1 97.88 133 GLN B CA 1
ATOM 2339 C C . GLN B 1 133 ? -15.07 -16.25 6.867 1 97.88 133 GLN B C 1
ATOM 2341 O O . GLN B 1 133 ? -15.062 -17.375 6.371 1 97.88 133 GLN B O 1
ATOM 2346 N N . LEU B 1 134 ? -15.891 -15.312 6.559 1 97.94 134 LEU B N 1
ATOM 2347 C CA . LEU B 1 134 ? -16.859 -15.547 5.496 1 97.94 134 LEU B CA 1
ATOM 2348 C C . LEU B 1 134 ? -16.156 -15.844 4.176 1 97.94 134 LEU B C 1
ATOM 2350 O O . LEU B 1 134 ? -16.516 -16.797 3.48 1 97.94 134 LEU B O 1
ATOM 2354 N N . LEU B 1 135 ? -15.164 -15.102 3.904 1 97.75 135 LEU B N 1
ATOM 2355 C CA . LEU B 1 135 ? -14.422 -15.281 2.66 1 97.75 135 LEU B CA 1
ATOM 2356 C C . LEU B 1 135 ? -13.648 -16.594 2.668 1 97.75 135 LEU B C 1
ATOM 2358 O O . LEU B 1 135 ? -13.562 -17.281 1.644 1 97.75 135 LEU B O 1
ATOM 2362 N N . ALA B 1 136 ? -13.039 -16.906 3.801 1 98.12 136 ALA B N 1
ATOM 2363 C CA . ALA B 1 136 ? -12.336 -18.172 3.92 1 98.12 136 ALA B CA 1
ATOM 2364 C C . ALA B 1 136 ? -13.258 -19.344 3.559 1 98.12 136 ALA B C 1
ATOM 2366 O O . ALA B 1 136 ? -12.805 -20.344 3.006 1 98.12 136 ALA B O 1
ATOM 2367 N N . GLY B 1 137 ? -14.492 -19.188 3.846 1 97.44 137 GLY B N 1
ATOM 2368 C CA . GLY B 1 137 ? -15.469 -20.234 3.545 1 97.44 137 GLY B CA 1
ATOM 2369 C C . GLY B 1 137 ? -15.891 -20.25 2.088 1 97.44 137 GLY B C 1
ATOM 2370 O O . GLY B 1 137 ? -16.219 -21.312 1.543 1 97.44 137 GLY B O 1
ATOM 2371 N N . SER B 1 138 ? -15.906 -19.141 1.418 1 97.5 138 SER B N 1
ATOM 2372 C CA . SER B 1 138 ? -16.469 -19.047 0.073 1 97.5 138 SER B CA 1
ATOM 2373 C C . SER B 1 138 ? -15.367 -19.125 -0.987 1 97.5 138 SER B C 1
ATOM 2375 O O . SER B 1 138 ? -15.617 -19.578 -2.109 1 97.5 138 SER B O 1
ATOM 2377 N N . MET B 1 139 ? -14.164 -18.844 -0.712 1 97.81 139 MET B N 1
ATOM 2378 C CA . MET B 1 139 ? -13.086 -18.656 -1.688 1 97.81 139 MET B CA 1
ATOM 2379 C C . MET B 1 139 ? -12.734 -19.984 -2.348 1 97.81 139 MET B C 1
ATOM 2381 O O . MET B 1 139 ? -12.305 -20.016 -3.504 1 97.81 139 MET B O 1
ATOM 2385 N N . PRO B 1 140 ? -12.891 -21.094 -1.649 1 97.94 140 PRO B N 1
ATOM 2386 C CA . PRO B 1 140 ? -12.602 -22.359 -2.307 1 97.94 140 PRO B CA 1
ATOM 2387 C C . PRO B 1 140 ? -13.477 -22.609 -3.535 1 97.94 140 PRO B C 1
ATOM 2389 O O . PRO B 1 140 ? -13.148 -23.469 -4.367 1 97.94 140 PRO B O 1
ATOM 2392 N N . THR B 1 141 ? -14.531 -21.859 -3.684 1 97.62 141 THR B N 1
ATOM 2393 C CA . THR B 1 141 ? -15.422 -22.047 -4.82 1 97.62 141 THR B CA 1
ATOM 2394 C C . THR B 1 141 ? -15 -21.172 -5.996 1 97.62 141 THR B C 1
ATOM 2396 O O . THR B 1 141 ? -15.57 -21.266 -7.086 1 97.62 141 THR B O 1
ATOM 2399 N N . LEU B 1 142 ? -14.031 -20.344 -5.844 1 98.06 142 LEU B N 1
ATOM 2400 C CA . LEU B 1 142 ? -13.531 -19.516 -6.934 1 98.06 142 LEU B CA 1
ATOM 2401 C C . LEU B 1 142 ? -13.047 -20.391 -8.094 1 98.06 142 LEU B C 1
ATOM 2403 O O . LEU B 1 142 ? -12.398 -21.406 -7.883 1 98.06 142 LEU B O 1
ATOM 2407 N N . SER B 1 143 ? -13.344 -19.953 -9.266 1 97.62 143 SER B N 1
ATOM 2408 C CA . SER B 1 143 ? -12.891 -20.656 -10.461 1 97.62 143 SER B CA 1
ATOM 2409 C C . SER B 1 143 ? -11.562 -20.078 -10.961 1 97.62 143 SER B C 1
ATOM 2411 O O . SER B 1 143 ? -11.219 -18.938 -10.648 1 97.62 143 SER B O 1
ATOM 2413 N N . GLY B 1 144 ? -10.812 -20.875 -11.648 1 95.81 144 GLY B N 1
ATOM 2414 C CA . GLY B 1 144 ? -9.633 -20.406 -12.352 1 95.81 144 GLY B CA 1
ATOM 2415 C C . GLY B 1 144 ? -8.414 -20.297 -11.461 1 95.81 144 GLY B C 1
ATOM 2416 O O . GLY B 1 144 ? -7.391 -19.734 -11.859 1 95.81 144 GLY B O 1
ATOM 2417 N N . VAL B 1 145 ? -8.508 -20.766 -10.203 1 98.19 145 VAL B N 1
ATOM 2418 C CA . VAL B 1 145 ? -7.355 -20.75 -9.305 1 98.19 145 VAL B CA 1
ATOM 2419 C C . VAL B 1 145 ? -6.352 -21.812 -9.734 1 98.19 145 VAL B C 1
ATOM 2421 O O . VAL B 1 145 ? -6.688 -23 -9.797 1 98.19 145 VAL B O 1
ATOM 2424 N N . ASP B 1 146 ? -5.121 -21.391 -9.977 1 98 146 ASP B N 1
ATOM 2425 C CA . ASP B 1 146 ? -4.105 -22.281 -10.516 1 98 146 ASP B CA 1
ATOM 2426 C C . ASP B 1 146 ? -3.4 -23.047 -9.398 1 98 146 ASP B C 1
ATOM 2428 O O . ASP B 1 146 ? -2.951 -24.188 -9.602 1 98 146 ASP B O 1
ATOM 2432 N N . VAL B 1 147 ? -3.213 -22.406 -8.258 1 98.38 147 VAL B N 1
ATOM 2433 C CA . VAL B 1 147 ? -2.473 -23.016 -7.148 1 98.38 147 VAL B CA 1
ATOM 2434 C C . VAL B 1 147 ? -3.082 -22.562 -5.82 1 98.38 147 VAL B C 1
ATOM 2436 O O . VAL B 1 147 ? -3.445 -21.406 -5.652 1 98.38 147 VAL B O 1
ATOM 2439 N N . VAL B 1 148 ? -3.26 -23.484 -4.934 1 98.81 148 VAL B N 1
ATOM 2440 C CA . VAL B 1 148 ? -3.711 -23.219 -3.572 1 98.81 148 VAL B CA 1
ATOM 2441 C C . VAL B 1 148 ? -2.598 -23.547 -2.582 1 98.81 148 VAL B C 1
ATOM 2443 O O . VAL B 1 148 ? -2.029 -24.641 -2.623 1 98.81 148 VAL B O 1
ATOM 2446 N N . LEU B 1 149 ? -2.279 -22.656 -1.722 1 98.88 149 LEU B N 1
ATOM 2447 C CA . LEU B 1 149 ? -1.215 -22.859 -0.744 1 98.88 149 LEU B CA 1
ATOM 2448 C C . LEU B 1 149 ? -1.708 -22.547 0.667 1 98.88 149 LEU B C 1
ATOM 2450 O O . LEU B 1 149 ? -2.326 -21.516 0.901 1 98.88 149 LEU B O 1
ATOM 2454 N N . SER B 1 150 ? -1.427 -23.438 1.597 1 98.69 150 SER B N 1
ATOM 2455 C CA . SER B 1 150 ? -1.693 -23.188 3.008 1 98.69 150 SER B CA 1
ATOM 2456 C C . SER B 1 150 ? -0.554 -22.406 3.652 1 98.69 150 SER B C 1
ATOM 2458 O O . SER B 1 150 ? 0.62 -22.672 3.389 1 98.69 150 SER B O 1
ATOM 2460 N N . THR B 1 151 ? -0.93 -21.438 4.449 1 98.56 151 THR B N 1
ATOM 2461 C CA . THR B 1 151 ? 0.078 -20.688 5.188 1 98.56 151 THR B CA 1
ATOM 2462 C C . THR B 1 151 ? 0.124 -21.125 6.645 1 98.56 151 THR B C 1
ATOM 2464 O O . THR B 1 151 ? 0.864 -20.562 7.453 1 98.56 151 THR B O 1
ATOM 2467 N N . GLU B 1 152 ? -0.638 -22.109 7.016 1 97.44 152 GLU B N 1
ATOM 2468 C CA . GLU B 1 152 ? -0.696 -22.625 8.383 1 97.44 152 GLU B CA 1
ATOM 2469 C C . GLU B 1 152 ? 0.677 -23.094 8.859 1 97.44 152 GLU B C 1
ATOM 2471 O O . GLU B 1 152 ? 1.269 -24 8.266 1 97.44 152 GLU B O 1
ATOM 2476 N N . GLY B 1 153 ? 1.16 -22.484 9.906 1 95.88 153 GLY B N 1
ATOM 2477 C CA . GLY B 1 153 ? 2.4 -22.906 10.531 1 95.88 153 GLY B CA 1
ATOM 2478 C C . GLY B 1 153 ? 3.617 -22.688 9.656 1 95.88 153 GLY B C 1
ATOM 2479 O O . GLY B 1 153 ? 4.656 -23.328 9.859 1 95.88 153 GLY B O 1
ATOM 2480 N N . ARG B 1 154 ? 3.492 -21.875 8.664 1 96.81 154 ARG B N 1
ATOM 2481 C CA . ARG B 1 154 ? 4.59 -21.641 7.734 1 96.81 154 ARG B CA 1
ATOM 2482 C C . ARG B 1 154 ? 5.02 -20.188 7.758 1 96.81 154 ARG B C 1
ATOM 2484 O O . ARG B 1 154 ? 4.199 -19.297 7.988 1 96.81 154 ARG B O 1
ATOM 2491 N N . ASP B 1 155 ? 6.281 -19.984 7.535 1 95.06 155 ASP B N 1
ATOM 2492 C CA . ASP B 1 155 ? 6.754 -18.609 7.367 1 95.06 155 ASP B CA 1
ATOM 2493 C C . ASP B 1 155 ? 6.566 -18.141 5.926 1 95.06 155 ASP B C 1
ATOM 2495 O O . ASP B 1 155 ? 6.496 -18.953 5.004 1 95.06 155 ASP B O 1
ATOM 2499 N N . PRO B 1 156 ? 6.516 -16.953 5.691 1 96.44 156 PRO B N 1
ATOM 2500 C CA . PRO B 1 156 ? 6.27 -16.406 4.355 1 96.44 156 PRO B CA 1
ATOM 2501 C C . PRO B 1 156 ? 7.297 -16.875 3.326 1 96.44 156 PRO B C 1
ATOM 2503 O O . PRO B 1 156 ? 6.945 -17.125 2.168 1 96.44 156 PRO B O 1
ATOM 2506 N N . GLU B 1 157 ? 8.531 -17.031 3.684 1 95.81 157 GLU B N 1
ATOM 2507 C CA . GLU B 1 157 ? 9.586 -17.438 2.762 1 95.81 157 GLU B CA 1
ATOM 2508 C C . GLU B 1 157 ? 9.336 -18.844 2.219 1 95.81 157 GLU B C 1
ATOM 2510 O O . GLU B 1 157 ? 9.539 -19.094 1.029 1 95.81 157 GLU B O 1
ATOM 2515 N N . SER B 1 158 ? 8.914 -19.688 3.117 1 97.25 158 SER B N 1
ATOM 2516 C CA . SER B 1 158 ? 8.641 -21.062 2.697 1 97.25 158 SER B CA 1
ATOM 2517 C C . SER B 1 158 ? 7.469 -21.125 1.729 1 97.25 158 SER B C 1
ATOM 2519 O O . SER B 1 158 ? 7.5 -21.859 0.749 1 97.25 158 SER B O 1
ATOM 2521 N N . VAL B 1 159 ? 6.426 -20.359 1.953 1 98.44 159 VAL B N 1
ATOM 2522 C CA . VAL B 1 159 ? 5.281 -20.312 1.051 1 98.44 159 VAL B CA 1
ATOM 2523 C C . VAL B 1 159 ? 5.695 -19.672 -0.274 1 98.44 159 VAL B C 1
ATOM 2525 O O . VAL B 1 159 ? 5.262 -20.109 -1.342 1 98.44 159 VAL B O 1
ATOM 2528 N N . ALA B 1 160 ? 6.555 -18.656 -0.211 1 97.94 160 ALA B N 1
ATOM 2529 C CA . ALA B 1 160 ? 7.082 -18 -1.408 1 97.94 160 ALA B CA 1
ATOM 2530 C C . ALA B 1 160 ? 7.844 -19 -2.283 1 97.94 160 ALA B C 1
ATOM 2532 O O . ALA B 1 160 ? 7.828 -18.891 -3.512 1 97.94 160 ALA B O 1
ATOM 2533 N N . ASP B 1 161 ? 8.5 -19.984 -1.621 1 97.75 161 ASP B N 1
ATOM 2534 C CA . ASP B 1 161 ? 9.18 -21.047 -2.367 1 97.75 161 ASP B CA 1
ATOM 2535 C C . ASP B 1 161 ? 8.211 -21.797 -3.266 1 97.75 161 ASP B C 1
ATOM 2537 O O . ASP B 1 161 ? 8.469 -22 -4.453 1 97.75 161 ASP B O 1
ATOM 2541 N N . ASP B 1 162 ? 7.156 -22.172 -2.684 1 98.5 162 ASP B N 1
ATOM 2542 C CA . ASP B 1 162 ? 6.152 -22.922 -3.436 1 98.5 162 ASP B CA 1
ATOM 2543 C C . ASP B 1 162 ? 5.531 -22.062 -4.531 1 98.5 162 ASP B C 1
ATOM 2545 O O . ASP B 1 162 ? 5.273 -22.547 -5.637 1 98.5 162 ASP B O 1
ATOM 2549 N N . LEU B 1 163 ? 5.273 -20.828 -4.238 1 98.31 163 LEU B N 1
ATOM 2550 C CA . LEU B 1 163 ? 4.688 -19.906 -5.203 1 98.31 163 LEU B CA 1
ATOM 2551 C C . LEU B 1 163 ? 5.629 -19.688 -6.383 1 98.31 163 LEU B C 1
ATOM 2553 O O . LEU B 1 163 ? 5.191 -19.641 -7.535 1 98.31 163 LEU B O 1
ATOM 2557 N N . GLU B 1 164 ? 6.895 -19.516 -6.098 1 97.56 164 GLU B N 1
ATOM 2558 C CA . GLU B 1 164 ? 7.895 -19.344 -7.148 1 97.56 164 GLU B CA 1
ATOM 2559 C C . GLU B 1 164 ? 7.945 -20.578 -8.055 1 97.56 164 GLU B C 1
ATOM 2561 O O . GLU B 1 164 ? 8.062 -20.438 -9.273 1 97.56 164 GLU B O 1
ATOM 2566 N N . ALA B 1 165 ? 7.938 -21.781 -7.418 1 97.38 165 ALA B N 1
ATOM 2567 C CA . ALA B 1 165 ? 7.93 -23.016 -8.203 1 97.38 165 ALA B CA 1
ATOM 2568 C C . ALA B 1 165 ? 6.746 -23.047 -9.156 1 97.38 165 ALA B C 1
ATOM 2570 O O . ALA B 1 165 ? 6.895 -23.406 -10.328 1 97.38 165 ALA B O 1
ATOM 2571 N N . ALA B 1 166 ? 5.59 -22.641 -8.656 1 97.75 166 ALA B N 1
ATOM 2572 C CA . ALA B 1 166 ? 4.398 -22.609 -9.5 1 97.75 166 ALA B CA 1
ATOM 2573 C C . ALA B 1 166 ? 4.566 -21.594 -10.633 1 97.75 166 ALA B C 1
ATOM 2575 O O . ALA B 1 166 ? 4.156 -21.859 -11.773 1 97.75 166 ALA B O 1
ATOM 2576 N N . LEU B 1 167 ? 5.133 -20.453 -10.312 1 96.62 167 LEU B N 1
ATOM 2577 C CA . LEU B 1 167 ? 5.375 -19.406 -11.297 1 96.62 167 LEU B CA 1
ATOM 2578 C C . LEU B 1 167 ? 6.312 -19.891 -12.398 1 96.62 167 LEU B C 1
ATOM 2580 O O . LEU B 1 167 ? 6.059 -19.672 -13.586 1 96.62 167 LEU B O 1
ATOM 2584 N N . ARG B 1 168 ? 7.359 -20.594 -12.023 1 93.81 168 ARG B N 1
ATOM 2585 C CA . ARG B 1 168 ? 8.336 -21.109 -12.961 1 93.81 168 ARG B CA 1
ATOM 2586 C C . ARG B 1 168 ? 7.707 -22.156 -13.875 1 93.81 168 ARG B C 1
ATOM 2588 O O . ARG B 1 168 ? 8.055 -22.25 -15.055 1 93.81 168 ARG B O 1
ATOM 2595 N N . GLU B 1 169 ? 6.898 -22.953 -13.273 1 94.19 169 GLU B N 1
ATOM 2596 C CA . GLU B 1 169 ? 6.207 -23.969 -14.062 1 94.19 169 GLU B CA 1
ATOM 2597 C C . GLU B 1 169 ? 5.293 -23.328 -15.102 1 94.19 169 GLU B C 1
ATOM 2599 O O . GLU B 1 169 ? 5.199 -23.812 -16.234 1 94.19 169 GLU B O 1
ATOM 2604 N N . ARG B 1 170 ? 4.617 -22.281 -14.742 1 92.94 170 ARG B N 1
ATOM 2605 C CA . ARG B 1 170 ? 3.637 -21.609 -15.602 1 92.94 170 ARG B CA 1
ATOM 2606 C C . ARG B 1 170 ? 4.324 -20.781 -16.672 1 92.94 170 ARG B C 1
ATOM 2608 O O . ARG B 1 170 ? 3.816 -20.672 -17.797 1 92.94 170 ARG B O 1
ATOM 2615 N N . SER B 1 171 ? 5.465 -20.141 -16.344 1 88.75 171 SER B N 1
ATOM 2616 C CA . SER B 1 171 ? 6.203 -19.297 -17.281 1 88.75 171 SER B CA 1
ATOM 2617 C C . SER B 1 171 ? 7.707 -19.453 -17.094 1 88.75 171 SER B C 1
ATOM 2619 O O . SER B 1 171 ? 8.383 -18.531 -16.625 1 88.75 171 SER B O 1
ATOM 2621 N N . PRO B 1 172 ? 8.266 -20.5 -17.625 1 80.5 172 PRO B N 1
ATOM 2622 C CA . PRO B 1 172 ? 9.68 -20.812 -17.406 1 80.5 172 PRO B CA 1
ATOM 2623 C C . PRO B 1 172 ? 10.609 -19.75 -17.984 1 80.5 172 PRO B C 1
ATOM 2625 O O . PRO B 1 172 ? 11.656 -19.453 -17.406 1 80.5 172 PRO B O 1
ATOM 2628 N N . ALA B 1 173 ? 10.305 -19.172 -19.031 1 80.75 173 ALA B N 1
ATOM 2629 C CA . ALA B 1 173 ? 11.18 -18.219 -19.719 1 80.75 173 ALA B CA 1
ATOM 2630 C C . ALA B 1 173 ? 11.273 -16.906 -18.938 1 80.75 173 ALA B C 1
ATOM 2632 O O . ALA B 1 173 ? 12.25 -16.172 -19.078 1 80.75 173 ALA B O 1
ATOM 2633 N N . LEU B 1 174 ? 10.352 -16.625 -18.047 1 80.62 174 LEU B N 1
ATOM 2634 C CA . LEU B 1 174 ? 10.25 -15.359 -17.328 1 80.62 174 LEU B CA 1
ATOM 2635 C C . LEU B 1 174 ? 11.336 -15.25 -16.266 1 80.62 174 LEU B C 1
ATOM 2637 O O . LEU B 1 174 ? 11.836 -14.148 -15.992 1 80.62 174 LEU B O 1
ATOM 2641 N N . LEU B 1 175 ? 11.633 -16.312 -15.797 1 79 175 LEU B N 1
ATOM 2642 C CA . LEU B 1 175 ? 12.539 -16.281 -14.656 1 79 175 LEU B CA 1
ATOM 2643 C C . LEU B 1 175 ? 13.938 -16.734 -15.062 1 79 175 LEU B C 1
ATOM 2645 O O . LEU B 1 175 ? 14.82 -16.875 -14.211 1 79 175 LEU B O 1
ATOM 2649 N N . ALA B 1 176 ? 14.273 -17.047 -16.375 1 72.69 176 ALA B N 1
ATOM 2650 C CA . ALA B 1 176 ? 15.586 -17.453 -16.875 1 72.69 176 ALA B CA 1
ATOM 2651 C C . ALA B 1 176 ? 16.594 -16.312 -16.734 1 72.69 176 ALA B C 1
ATOM 2653 O O . ALA B 1 176 ? 16.422 -15.25 -17.328 1 72.69 176 ALA B O 1
ATOM 2654 N N . VAL B 1 177 ? 16.984 -15.945 -15.508 1 58.62 177 VAL B N 1
ATOM 2655 C CA . VAL B 1 177 ? 18 -14.922 -15.297 1 58.62 177 VAL B CA 1
ATOM 2656 C C . VAL B 1 177 ? 19.281 -15.312 -16.031 1 58.62 177 VAL B C 1
ATOM 2658 O O . VAL B 1 177 ? 19.609 -16.5 -16.141 1 58.62 177 VAL B O 1
ATOM 2661 N N . GLY B 1 178 ? 19.734 -14.555 -16.938 1 49.72 178 GLY B N 1
ATOM 2662 C CA . GLY B 1 178 ? 20.984 -14.859 -17.625 1 49.72 178 GLY B CA 1
ATOM 2663 C C . GLY B 1 178 ? 22.062 -15.398 -16.703 1 49.72 178 GLY B C 1
ATOM 2664 O O . GLY B 1 178 ? 22.531 -14.695 -15.812 1 49.72 178 GLY B O 1
ATOM 2665 N N . VAL B 1 179 ? 22.141 -16.609 -16.188 1 45.31 179 VAL B N 1
ATOM 2666 C CA . VAL B 1 179 ? 23.359 -17.234 -15.672 1 45.31 179 VAL B CA 1
ATOM 2667 C C . VAL B 1 179 ? 24.547 -16.891 -16.562 1 45.31 179 VAL B C 1
ATOM 2669 O O . VAL B 1 179 ? 24.609 -17.328 -17.719 1 45.31 179 VAL B O 1
ATOM 2672 N N . GLN B 1 180 ? 25.078 -15.664 -16.641 1 39.84 180 GLN B N 1
ATOM 2673 C CA . GLN B 1 180 ? 26.406 -15.508 -17.25 1 39.84 180 GLN B CA 1
ATOM 2674 C C . GLN B 1 180 ? 27.391 -16.5 -16.672 1 39.84 180 GLN B C 1
ATOM 2676 O O . GLN B 1 180 ? 27.656 -16.5 -15.469 1 39.84 180 GLN B O 1
ATOM 2681 N N . SER B 1 181 ? 27.5 -17.734 -17.062 1 36.5 181 SER B N 1
ATOM 2682 C CA . SER B 1 181 ? 28.578 -18.688 -16.891 1 36.5 181 SER B CA 1
ATOM 2683 C C . SER B 1 181 ? 29.938 -17.984 -16.828 1 36.5 181 SER B C 1
ATOM 2685 O O . SER B 1 181 ? 30.25 -17.156 -17.688 1 36.5 181 SER B O 1
ATOM 2687 N N . GLY B 1 182 ? 30.406 -17.641 -15.648 1 34.09 182 GLY B N 1
ATOM 2688 C CA . GLY B 1 182 ? 31.828 -17.359 -15.461 1 34.09 182 GLY B CA 1
ATOM 2689 C C . GLY B 1 182 ? 32.719 -18.234 -16.297 1 34.09 182 GLY B C 1
ATOM 2690 O O . GLY B 1 182 ? 33.906 -18.406 -16 1 34.09 182 GLY B O 1
ATOM 2691 N N . ASP B 1 183 ? 32.188 -18.906 -17.266 1 31.67 183 ASP B N 1
ATOM 2692 C CA . ASP B 1 183 ? 33.25 -19.656 -17.938 1 31.67 183 ASP B CA 1
ATOM 2693 C C . ASP B 1 183 ? 34.25 -18.703 -18.594 1 31.67 183 ASP B C 1
ATOM 2695 O O . ASP B 1 183 ? 35.25 -19.156 -19.156 1 31.67 183 ASP B O 1
ATOM 2699 N N . HIS B 1 184 ? 34.219 -17.297 -18.562 1 25.73 184 HIS B N 1
ATOM 2700 C CA . HIS B 1 184 ? 35.5 -16.953 -19.141 1 25.73 184 HIS B CA 1
ATOM 2701 C C . HIS B 1 184 ? 36.625 -17.078 -18.094 1 25.73 184 HIS B C 1
ATOM 2703 O O . HIS B 1 184 ? 36.406 -16.828 -16.906 1 25.73 184 HIS B O 1
#

InterPro domains:
  IPR027417 P-loop containing nucleoside triphosphate hydrolase [G3DSA:3.40.50.300] (4-173)
  IPR027417 P-loop containing nucleoside triphosphate hydrolase [SSF52540] (6-170)

Secondary structure (DSSP, 8-state):
-PPPEEEEEE--TTS-HHHHHHHHHHHHHHTT--EEEEEGGGGG-EES---HHHHHHHHHHHHHHHHHTT--EEEEE----SHHHHHHHHHHHT-SEEEEEEEE--HHHHHHHHHHHSPTT-TTHHHHHHHHHHHHHHGGG-SS--EEEE-TT--HHHHHHHHHHHHHHH-GGGG------TT-/-PPPEEEEEE--TTS-HHHHHHHHHHHHHHTT--EEEEEGGGGG-EES---HHHHHHHHHHHHHHHHHTT--EEEEE----SHHHHHHHHHHHT-SEEEEEEEE--HHHHHHHHHHHSPTT-TTHHHHHHHHHHHHHHGGG-SS--EEEE-TT--HHHHHHHHHHHHHHH-GGGG------TT-

Sequence (368 aa):
MEDVFVLLLTGPPGAGKSSVLTALHDRLGEAGVSNAMIEVDELERCYPPLGTERAIAHVGMLCASYQEAGYELLFLTATVEDDDYGHALLAATGAEGHLLARLEADPDTLRTRIVEREPAGWAGLDGLVEASQLLAGSMPTLSGVDVVLSTEGRDPESVADDLEAALRERSPALLAVGVQSGDHMEDVFVLLLTGPPGAGKSSVLTALHDRLGEAGVSNAMIEVDELERCYPPLGTERAIAHVGMLCASYQEAGYELLFLTATVEDDDYGHALLAATGAEGHLLARLEADPDTLRTRIVEREPAGWAGLDGLVEASQLLAGSMPTLSGVDVVLSTEGRDPESVADDLEAALRERSPALLAVGVQSGDH

Radius of gyration: 20.71 Å; Cα contacts (8 Å, |Δi|>4): 601; chains: 2; bounding box: 71×49×50 Å

Nearest PDB structures (foldseek):
  3a4n-assembly1_B  TM=7.201E-01  e=9.955E-07  Methanocaldococcus jannaschii
  1grq-assembly1_A  TM=7.458E-01  e=4.410E-06  Streptomyces venezuelae
  3adc-assembly1_A  TM=7.224E-01  e=2.524E-06  Methanocaldococcus jannaschii DSM 2661
  3add-assembly1_B  TM=6.915E-01  e=2.229E-06  Methanocaldococcus jannaschii DSM 2661
  3a4l-assembly1_A  TM=6.736E-01  e=5.311E-06  Methanocaldococcus jannaschii